Protein AF-A0A147BK50-F1 (afdb_monomer_lite)

Foldseek 3Di:
DDDPPPPPPPDDPPPDDDDDPVVVVCQLPPLVQLQLQQVQLQVQCCVPPVHGLNGHSVNVVLLVVLVVVCVVVVDVDPCLCQDPVNHDCSNCVSDPPVNSVSSVVRGWNDHPPPDPDPPDDPQCPRCVVSLVSNQVSLLPPDDDLEKEKDKDFDQDPDDGQQWAAQPPDPRRIGWIKIFIAGPVGRTNHIATRRDVVRQADVVCPVVPRLLSNVCVNCVSPQFQPQREYEYEQVNDAPVSQVVCVVRNYKYKYWHDPVRDQPDDWDDQVRQPVVHAQDKTWDAPPVNQKIWIWGHHLHIIIMIIRPFYQDDWDWDWDQHPVVRHTDTHTDGPSVVD

InterPro domains:
  IPR029526 PiggyBac transposable element-derived protein [PF13843] (21-334)

Sequence (336 aa):
FHSRRSGVTYRMKGGSTPLEPPEYFMRYFSESVFEQLAEFTNIYSLQTSGKELGTTPQEVKVFFGILMAMGALKYPRIKMYWQAGTRIPMVADSMAVNRFFKIRSALHITDSNSQTDSKNLEKFWKVRPILEAVRLRCLQVEPAEENSIDEQMIAFTGRVGAKRFVRNKPNPEGVKVFVRCSTDGVAHIFEFYQGKGTGVDPKYAHLGLGCSVVMRVVESLPKGQNLSCYFDNYFTSVRLLQKLKTVGILGTGTIRSNRLLGCTLKSKKEMRKEGRGTIDSKISEDGDVVIVRWQDNGIVNIASTRVGVGEKKMVKRWSEAKKEHIEIKCPEVVLE

Organism: Ixodes ricinus (NCBI:txid34613)

pLDDT: mean 89.0, std 13.69, range [24.58, 98.56]

Structure (mmCIF, N/CA/C/O backbone):
data_AF-A0A147BK50-F1
#
_entry.id   AF-A0A147BK50-F1
#
loop_
_atom_site.group_PDB
_atom_site.id
_atom_site.type_symbol
_atom_site.label_atom_id
_atom_site.label_alt_id
_atom_site.label_comp_id
_atom_site.label_asym_id
_atom_site.label_entity_id
_atom_site.label_seq_id
_atom_site.pdbx_PDB_ins_code
_atom_site.Cartn_x
_atom_site.Cartn_y
_atom_site.Cartn_z
_atom_site.occupancy
_atom_site.B_iso_or_equiv
_atom_site.auth_seq_id
_atom_site.auth_comp_id
_atom_site.auth_asym_id
_atom_site.auth_atom_id
_atom_site.pdbx_PDB_model_num
ATOM 1 N N . PHE A 1 1 ? -12.886 -23.251 -16.813 1.00 33.59 1 PHE A N 1
ATOM 2 C CA . PHE A 1 1 ? -12.584 -22.865 -15.420 1.00 33.59 1 PHE A CA 1
ATOM 3 C C . PHE A 1 1 ? -12.641 -24.097 -14.530 1.00 33.59 1 PHE A C 1
ATOM 5 O O . PHE A 1 1 ? -13.681 -24.404 -13.971 1.00 33.59 1 PHE A O 1
ATOM 12 N N . HIS A 1 2 ? -11.554 -24.862 -14.460 1.00 24.58 2 HIS A N 1
ATOM 13 C CA . HIS A 1 2 ? -11.377 -25.886 -13.431 1.00 24.58 2 HIS A CA 1
ATOM 14 C C . HIS A 1 2 ? -10.352 -25.329 -12.449 1.00 24.58 2 HIS A C 1
ATOM 16 O O . HIS A 1 2 ? -9.169 -25.216 -12.763 1.00 24.58 2 HIS A O 1
ATOM 22 N N . SER A 1 3 ? -10.848 -24.880 -11.298 1.00 30.12 3 SER A N 1
ATOM 23 C CA . SER A 1 3 ? -10.040 -24.441 -10.167 1.00 30.12 3 SER A CA 1
ATOM 24 C C . SER A 1 3 ? -9.303 -25.661 -9.618 1.00 30.12 3 SER A C 1
ATOM 26 O O . SER A 1 3 ? -9.858 -26.446 -8.852 1.00 30.12 3 SER A O 1
ATOM 28 N N . ARG A 1 4 ? -8.039 -25.836 -10.013 1.00 30.20 4 ARG A N 1
ATOM 29 C CA . ARG A 1 4 ? -7.095 -26.563 -9.166 1.00 30.20 4 ARG A CA 1
ATOM 30 C C . ARG A 1 4 ? -6.874 -25.683 -7.941 1.00 30.20 4 ARG A C 1
ATOM 32 O O . ARG A 1 4 ? -6.136 -24.706 -8.001 1.00 30.20 4 ARG A O 1
ATOM 39 N N . ARG A 1 5 ? -7.563 -26.006 -6.846 1.00 38.31 5 ARG A N 1
ATOM 40 C CA . ARG A 1 5 ? -7.192 -25.557 -5.503 1.00 38.31 5 ARG A CA 1
ATOM 41 C C . ARG A 1 5 ? -5.842 -26.196 -5.174 1.00 38.31 5 ARG A C 1
ATOM 43 O O . ARG A 1 5 ? -5.791 -27.257 -4.565 1.00 38.31 5 ARG A O 1
ATOM 50 N N . SER A 1 6 ? -4.748 -25.583 -5.614 1.00 36.66 6 SER A N 1
ATOM 51 C CA . SER A 1 6 ? -3.466 -25.784 -4.948 1.00 36.66 6 SER A CA 1
ATOM 52 C C . SER A 1 6 ? -3.613 -25.139 -3.576 1.00 36.66 6 SER A C 1
ATOM 54 O O . SER A 1 6 ? -3.671 -23.913 -3.471 1.00 36.66 6 SER A O 1
ATOM 56 N N . GLY A 1 7 ? -3.788 -25.961 -2.541 1.00 30.25 7 GLY A N 1
ATOM 57 C CA . GLY A 1 7 ? -3.729 -25.490 -1.166 1.00 30.25 7 GLY A CA 1
ATOM 58 C C . GLY A 1 7 ? -2.415 -24.745 -0.978 1.00 30.25 7 GLY A C 1
ATOM 59 O O . GLY A 1 7 ? -1.346 -25.314 -1.188 1.00 30.25 7 GLY A O 1
ATOM 60 N N . VAL A 1 8 ? -2.498 -23.458 -0.652 1.00 36.38 8 VAL A N 1
ATOM 61 C CA . VAL A 1 8 ? -1.331 -22.675 -0.259 1.00 36.38 8 VAL A CA 1
ATOM 62 C C . VAL A 1 8 ? -0.907 -23.213 1.101 1.00 36.38 8 VAL A C 1
ATOM 64 O O . VAL A 1 8 ? -1.457 -22.842 2.134 1.00 36.38 8 VAL A O 1
ATOM 67 N N . THR A 1 9 ? 0.025 -24.161 1.113 1.00 33.81 9 THR A N 1
ATOM 68 C CA . THR A 1 9 ? 0.713 -24.547 2.340 1.00 33.81 9 THR A CA 1
ATOM 69 C C . THR A 1 9 ? 1.704 -23.443 2.670 1.00 33.81 9 THR A C 1
ATOM 71 O O . THR A 1 9 ? 2.766 -23.366 2.053 1.00 33.81 9 THR A O 1
ATOM 74 N N . TYR A 1 10 ? 1.364 -22.598 3.645 1.00 41.91 10 TYR A N 1
ATOM 75 C CA . TYR A 1 10 ? 2.313 -21.702 4.303 1.00 41.91 10 TYR A CA 1
ATOM 76 C C . TYR A 1 10 ? 3.334 -22.548 5.078 1.00 41.91 10 TYR A C 1
ATOM 78 O O . TYR A 1 10 ? 3.226 -22.738 6.286 1.00 41.91 10 TYR A O 1
ATOM 86 N N . ARG A 1 11 ? 4.325 -23.113 4.384 1.00 38.38 11 ARG A N 1
ATOM 87 C CA . ARG A 1 11 ? 5.532 -23.621 5.036 1.00 38.38 11 ARG A CA 1
ATOM 88 C C . ARG A 1 11 ? 6.462 -22.437 5.239 1.00 38.38 11 ARG A C 1
ATOM 90 O O . ARG A 1 11 ? 7.127 -22.010 4.299 1.00 38.38 11 ARG A O 1
ATOM 97 N N . MET A 1 12 ? 6.516 -21.912 6.462 1.00 45.75 12 MET A N 1
ATOM 98 C CA . MET A 1 12 ? 7.648 -21.075 6.851 1.00 45.75 12 MET A CA 1
ATOM 99 C C . MET A 1 12 ? 8.927 -21.905 6.672 1.00 45.75 12 MET A C 1
ATOM 101 O O . MET A 1 12 ? 8.988 -23.057 7.114 1.00 45.75 12 MET A O 1
ATOM 105 N N . LYS A 1 13 ? 9.950 -21.349 6.014 1.00 39.53 13 LYS A N 1
ATOM 106 C CA . LYS A 1 13 ? 11.303 -21.916 6.074 1.00 39.53 13 LYS A CA 1
ATOM 107 C C . LYS A 1 13 ? 11.717 -21.907 7.555 1.00 39.53 13 LYS A C 1
ATOM 109 O O . LYS A 1 13 ? 11.943 -20.833 8.094 1.00 39.53 13 LYS A O 1
ATOM 114 N N . GLY A 1 14 ? 11.747 -23.067 8.222 1.00 48.34 14 GLY A N 1
ATOM 115 C CA . GLY A 1 14 ? 12.187 -23.153 9.625 1.00 48.34 14 GLY A CA 1
ATOM 116 C C . GLY A 1 14 ? 11.496 -24.164 10.548 1.00 48.34 14 GLY A C 1
ATOM 117 O O . GLY A 1 14 ? 11.876 -24.242 11.708 1.00 48.34 14 GLY A O 1
ATOM 118 N N . GLY A 1 15 ? 10.516 -24.953 10.091 1.00 45.62 15 GLY A N 1
ATOM 119 C CA . GLY A 1 15 ? 10.005 -26.090 10.881 1.00 45.62 15 GLY A CA 1
ATOM 120 C C . GLY A 1 15 ? 9.168 -25.739 12.122 1.00 45.62 15 GLY A C 1
ATOM 121 O O . GLY A 1 15 ? 8.896 -26.625 12.926 1.00 45.62 15 GLY A O 1
ATOM 122 N N . SER A 1 16 ? 8.729 -24.490 12.285 1.00 59.28 16 SER A N 1
ATOM 123 C CA . SER A 1 16 ? 7.775 -24.124 13.334 1.00 59.28 16 SER A CA 1
ATOM 124 C C . SER A 1 16 ? 6.340 -24.481 12.937 1.00 59.28 16 SER A C 1
ATOM 126 O O . SER A 1 16 ? 5.932 -24.319 11.783 1.00 59.28 16 SER A O 1
ATOM 128 N N . THR A 1 17 ? 5.564 -24.970 13.908 1.00 71.25 17 THR A N 1
ATOM 129 C CA . THR A 1 17 ? 4.117 -25.164 13.770 1.00 71.25 17 THR A CA 1
ATOM 130 C C . THR A 1 17 ? 3.464 -23.829 13.390 1.00 71.25 17 THR A C 1
ATOM 132 O O . THR A 1 17 ? 3.808 -22.807 13.994 1.00 71.25 17 THR A O 1
ATOM 135 N N . PRO A 1 18 ? 2.559 -23.796 12.391 1.00 78.31 18 PRO A N 1
ATOM 136 C CA . PRO A 1 18 ? 1.789 -22.597 12.088 1.00 78.31 18 PRO A CA 1
ATOM 137 C C . PRO A 1 18 ? 1.072 -22.103 13.341 1.00 78.31 18 PRO A C 1
ATOM 139 O O . PRO A 1 18 ? 0.552 -22.909 14.110 1.00 78.31 18 PRO A O 1
ATOM 142 N N . LEU A 1 19 ? 1.061 -20.789 13.536 1.00 85.62 19 LEU A N 1
ATOM 143 C CA . LEU A 1 19 ? 0.299 -20.193 14.624 1.00 85.62 19 LEU A CA 1
ATOM 144 C C . LEU A 1 19 ? -1.203 -20.281 14.344 1.00 85.62 19 LEU A C 1
ATOM 146 O O . LEU A 1 19 ? -1.632 -20.372 13.190 1.00 85.62 19 LEU A O 1
ATOM 150 N N . GLU A 1 20 ? -2.007 -20.172 15.391 1.00 91.00 20 GLU A N 1
ATOM 151 C CA . GLU A 1 20 ? -3.447 -20.015 15.236 1.00 91.00 20 GLU A CA 1
ATOM 152 C C . GLU A 1 20 ? -3.776 -18.624 14.653 1.00 91.00 20 GLU A C 1
ATOM 154 O O . GLU A 1 20 ? -3.073 -17.640 14.922 1.00 91.00 20 GLU A O 1
ATOM 159 N N . PRO A 1 21 ? -4.856 -18.471 13.860 1.00 89.94 21 PRO A N 1
ATOM 160 C CA . PRO A 1 21 ? -5.199 -17.194 13.227 1.00 89.94 21 PRO A CA 1
ATOM 161 C C . PRO A 1 21 ? -5.234 -15.971 14.170 1.00 89.94 21 PRO A C 1
ATOM 163 O O . PRO A 1 21 ? -4.733 -14.913 13.770 1.00 89.94 21 PRO A O 1
ATOM 166 N N . PRO A 1 22 ? -5.752 -16.061 15.416 1.00 90.38 22 PRO A N 1
ATOM 167 C CA . PRO A 1 22 ? -5.707 -14.946 16.361 1.00 90.38 22 PRO A CA 1
ATOM 168 C C . PRO A 1 22 ? -4.282 -14.528 16.728 1.00 90.38 22 PRO A C 1
ATOM 170 O O . PRO A 1 22 ? -4.010 -13.339 16.860 1.00 90.38 22 PRO A O 1
ATOM 173 N N . GLU A 1 23 ? -3.350 -15.471 16.842 1.00 91.81 23 GLU A N 1
ATOM 174 C CA . GLU A 1 23 ? -1.961 -15.176 17.200 1.00 91.81 23 GLU A CA 1
ATOM 175 C C . GLU A 1 23 ? -1.260 -14.394 16.083 1.00 91.81 23 GLU A C 1
ATOM 177 O O . GLU A 1 23 ? -0.511 -13.455 16.356 1.00 91.81 23 GLU A O 1
ATOM 182 N N . TYR A 1 24 ? -1.554 -14.702 14.813 1.00 90.25 24 TYR A N 1
ATOM 183 C CA . TYR A 1 24 ? -1.085 -13.884 13.692 1.00 90.25 24 TYR A CA 1
ATOM 184 C C . TYR A 1 24 ? -1.628 -12.456 13.753 1.00 90.25 24 TYR A C 1
ATOM 186 O O . TYR A 1 24 ? -0.879 -11.511 13.503 1.00 90.25 24 TYR A O 1
ATOM 194 N N . PHE A 1 25 ? -2.903 -12.283 14.103 1.00 91.81 25 PHE A N 1
ATOM 195 C CA . PHE A 1 25 ? -3.519 -10.964 14.233 1.00 91.81 25 PHE A CA 1
ATOM 196 C C . PHE A 1 25 ? -2.913 -10.154 15.391 1.00 91.81 25 PHE A C 1
ATOM 198 O O . PHE A 1 25 ? -2.568 -8.984 15.213 1.00 91.81 25 PHE A O 1
ATOM 205 N N . MET A 1 26 ? -2.688 -10.788 16.544 1.00 93.31 26 MET A N 1
ATOM 206 C CA . MET A 1 26 ? -2.102 -10.143 17.726 1.00 93.31 26 MET A CA 1
ATOM 207 C C . MET A 1 26 ? -0.646 -9.698 17.519 1.00 93.31 26 MET A C 1
ATOM 209 O O . MET A 1 26 ? -0.155 -8.828 18.232 1.00 93.31 26 MET A O 1
ATOM 213 N N . ARG A 1 27 ? 0.046 -10.214 16.493 1.00 92.12 27 ARG A N 1
ATOM 214 C CA . ARG A 1 27 ? 1.353 -9.678 16.076 1.00 92.12 27 ARG A CA 1
ATOM 215 C C . ARG A 1 27 ? 1.267 -8.277 15.458 1.00 92.12 27 ARG A C 1
ATOM 217 O O . ARG A 1 27 ? 2.271 -7.574 15.454 1.00 92.12 27 ARG A O 1
ATOM 224 N N . TYR A 1 28 ? 0.115 -7.886 14.908 1.00 92.56 28 TYR A N 1
ATOM 225 C CA . TYR A 1 28 ? -0.130 -6.533 14.384 1.00 92.56 28 TYR A CA 1
ATOM 226 C C . TYR A 1 28 ? -0.729 -5.606 15.443 1.00 92.56 28 TYR A C 1
ATOM 228 O O . TYR A 1 28 ? -0.454 -4.409 15.436 1.00 92.56 28 TYR A O 1
ATOM 236 N N . PHE A 1 29 ? -1.550 -6.154 16.338 1.00 94.25 29 PHE A N 1
ATOM 237 C CA . PHE A 1 29 ? -2.249 -5.415 17.384 1.00 94.25 29 PHE A CA 1
ATOM 238 C C . PHE A 1 29 ? -1.908 -6.027 18.741 1.00 94.25 29 PHE A C 1
ATOM 240 O O . PHE A 1 29 ? -2.512 -7.017 19.146 1.00 94.25 29 PHE A O 1
ATOM 247 N N . SER A 1 30 ? -0.922 -5.453 19.432 1.00 92.88 30 SER A N 1
ATOM 248 C CA . SER A 1 30 ? -0.525 -5.896 20.771 1.00 92.88 30 SER A CA 1
ATOM 249 C C . SER A 1 30 ? -1.605 -5.599 21.814 1.00 92.88 30 SER A C 1
ATOM 251 O O . SER A 1 30 ? -2.490 -4.771 21.600 1.00 92.88 30 SER A O 1
ATOM 253 N N . GLU A 1 31 ? -1.488 -6.220 22.989 1.00 95.25 31 GLU A N 1
ATOM 254 C CA . GLU A 1 31 ? -2.337 -5.916 24.153 1.00 95.25 31 GLU A CA 1
ATOM 255 C C . GLU A 1 31 ? -2.383 -4.413 24.459 1.00 95.25 31 GLU A C 1
ATOM 257 O O . GLU A 1 31 ? -3.461 -3.832 24.568 1.00 95.25 31 GLU A O 1
ATOM 262 N N . SER A 1 32 ? -1.224 -3.750 24.424 1.00 95.19 32 SER A N 1
ATOM 263 C CA . SER A 1 32 ? -1.109 -2.305 24.643 1.00 95.19 32 SER A CA 1
ATOM 264 C C . SER A 1 32 ? -1.882 -1.444 23.638 1.00 95.19 32 SER A C 1
ATOM 266 O O . SER A 1 32 ? -2.273 -0.322 23.962 1.00 95.19 32 SER A O 1
ATOM 268 N N . VAL A 1 33 ? -2.123 -1.932 22.415 1.00 96.12 33 VAL A N 1
ATOM 269 C CA . VAL A 1 33 ? -2.959 -1.226 21.430 1.00 96.12 33 VAL A CA 1
ATOM 270 C C . VAL A 1 33 ? -4.428 -1.285 21.849 1.00 96.12 33 VAL A C 1
ATOM 272 O O . VAL A 1 33 ? -5.136 -0.285 21.732 1.00 96.12 33 VAL A O 1
ATOM 275 N N . PHE A 1 34 ? -4.891 -2.422 22.374 1.00 97.56 34 PHE A N 1
ATOM 276 C CA . PHE A 1 34 ? -6.258 -2.567 22.883 1.00 97.56 34 PHE A CA 1
ATOM 277 C C . PHE A 1 34 ? -6.484 -1.806 24.189 1.00 97.56 34 PHE A C 1
ATOM 279 O O . PHE A 1 34 ? -7.568 -1.257 24.380 1.00 97.56 34 PHE A O 1
ATOM 286 N N . GLU A 1 35 ? -5.469 -1.730 25.049 1.00 97.62 35 GLU A N 1
ATOM 287 C CA . GLU A 1 35 ? -5.470 -0.892 26.253 1.00 97.62 35 GLU A CA 1
ATOM 288 C C . GLU A 1 35 ? -5.655 0.585 25.901 1.00 97.62 35 GLU A C 1
ATOM 290 O O . GLU A 1 35 ? -6.618 1.201 26.355 1.00 97.62 35 GLU A O 1
ATOM 295 N N . GLN A 1 36 ? -4.830 1.116 24.992 1.00 96.62 36 GLN A N 1
ATOM 296 C CA . GLN A 1 36 ? -4.952 2.499 24.517 1.00 96.62 36 GLN A CA 1
ATOM 297 C C . GLN A 1 36 ? -6.294 2.766 23.828 1.00 96.62 36 GLN A C 1
ATOM 299 O O . GLN A 1 36 ? -6.904 3.814 24.035 1.00 96.62 36 GLN A O 1
ATOM 304 N N . LEU A 1 37 ? -6.784 1.825 23.012 1.00 97.62 37 LEU A N 1
ATOM 305 C CA . LEU A 1 37 ? -8.099 1.955 22.386 1.00 97.62 37 LEU A CA 1
ATOM 306 C C . LEU A 1 37 ? -9.208 2.063 23.434 1.00 97.62 37 LEU A C 1
ATOM 308 O O . LEU A 1 37 ? -10.092 2.903 23.290 1.00 97.62 37 LEU A O 1
ATOM 312 N N . ALA A 1 38 ? -9.186 1.230 24.473 1.00 98.06 38 ALA A N 1
ATOM 313 C CA . ALA A 1 38 ? -10.188 1.269 25.532 1.00 98.06 38 ALA A CA 1
ATOM 314 C C . A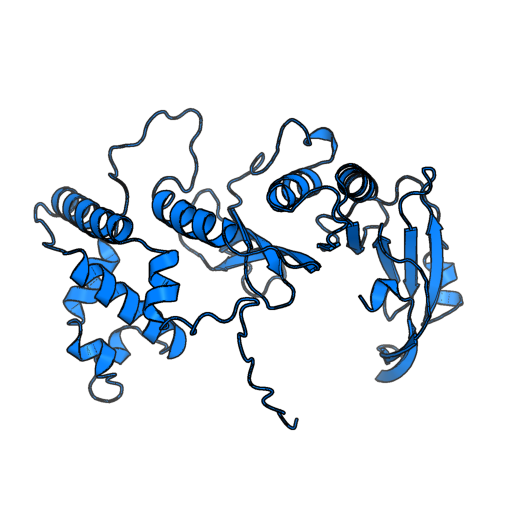LA A 1 38 ? -10.111 2.580 26.332 1.00 98.06 38 ALA A C 1
ATOM 316 O O . ALA A 1 38 ? -11.126 3.263 26.494 1.00 98.06 38 ALA A O 1
ATOM 317 N N . GLU A 1 39 ? -8.906 2.964 26.758 1.00 97.06 39 GLU A N 1
ATOM 318 C CA . GLU A 1 39 ? -8.639 4.187 27.516 1.00 97.06 39 GLU A CA 1
ATOM 319 C C . GLU A 1 39 ? -9.108 5.438 26.763 1.00 97.06 39 GLU A C 1
ATOM 321 O O . GLU A 1 39 ? -9.970 6.176 27.246 1.00 97.06 39 GLU A O 1
ATOM 326 N N . PHE A 1 40 ? -8.616 5.660 25.541 1.00 96.88 40 PHE A N 1
ATOM 327 C CA . PHE A 1 40 ? -8.931 6.884 24.802 1.00 96.88 40 PHE A CA 1
ATOM 328 C C . PHE A 1 40 ? -10.370 6.917 24.281 1.00 96.88 40 PHE A C 1
ATOM 330 O O . PHE A 1 40 ? -10.952 7.996 24.160 1.00 96.88 40 PHE A O 1
ATOM 337 N N . THR A 1 41 ? -10.992 5.759 24.041 1.00 97.25 41 THR A N 1
ATOM 338 C CA . THR A 1 41 ? -12.436 5.676 23.762 1.00 97.25 41 THR A CA 1
ATOM 339 C C . THR A 1 41 ? -13.261 6.125 24.968 1.00 97.25 41 THR A C 1
ATOM 341 O O . THR A 1 41 ? -14.232 6.874 24.819 1.00 97.25 41 THR A O 1
ATOM 344 N N . ASN A 1 42 ? -12.870 5.706 26.173 1.00 97.12 42 ASN A N 1
ATOM 345 C CA . ASN A 1 42 ? -13.520 6.115 27.413 1.00 97.12 42 ASN A CA 1
ATOM 346 C C . ASN A 1 42 ? -13.341 7.611 27.694 1.00 97.12 42 ASN A C 1
ATOM 348 O O . ASN A 1 42 ? -14.335 8.292 27.961 1.00 97.12 42 ASN A O 1
ATOM 352 N N . ILE A 1 43 ? -12.117 8.130 27.547 1.00 95.31 43 ILE A N 1
ATOM 353 C CA . ILE A 1 43 ? -11.809 9.562 27.677 1.00 95.31 43 ILE A CA 1
ATOM 354 C C . ILE A 1 43 ? -12.657 10.381 26.700 1.00 95.31 43 ILE A C 1
ATOM 356 O O . ILE A 1 43 ? -13.326 11.330 27.108 1.00 95.31 43 ILE A O 1
ATOM 360 N N . TYR A 1 44 ? -12.702 9.987 25.425 1.00 95.25 44 TYR A N 1
ATOM 361 C CA . TYR A 1 44 ? -13.498 10.685 24.418 1.00 95.25 44 TYR A CA 1
ATOM 362 C C . TYR A 1 44 ? -14.997 10.693 24.755 1.00 95.25 44 TYR A C 1
ATOM 364 O O . TYR A 1 44 ? -15.660 11.728 24.642 1.00 95.25 44 TYR A O 1
ATOM 372 N N . SER A 1 45 ? -15.549 9.557 25.197 1.00 95.38 45 SER A N 1
ATOM 373 C CA . SER A 1 45 ? -16.955 9.477 25.615 1.00 95.38 45 SER A CA 1
ATOM 374 C C . SER A 1 45 ? -17.245 10.398 26.798 1.00 95.38 45 SER A C 1
ATOM 376 O O . SER A 1 45 ? -18.260 11.100 26.795 1.00 95.38 45 SER A O 1
ATOM 378 N N . LEU A 1 46 ? -16.347 10.437 27.786 1.00 94.75 46 LEU A N 1
ATOM 379 C CA . LEU A 1 46 ? -16.482 11.301 28.955 1.00 94.75 46 LEU A CA 1
ATOM 380 C C . LEU A 1 46 ? -16.463 12.781 28.552 1.00 94.75 46 LEU A C 1
ATOM 382 O O . LEU A 1 46 ? -17.345 13.533 28.957 1.00 94.75 46 LEU A O 1
ATOM 386 N N . GLN A 1 47 ? -15.522 13.181 27.695 1.00 93.12 47 GLN A N 1
ATOM 387 C CA . GLN A 1 47 ? -15.380 14.559 27.215 1.00 93.12 47 GLN A CA 1
ATOM 388 C C . GLN A 1 47 ? -16.577 15.031 26.378 1.00 93.12 47 GLN A C 1
ATOM 390 O O . GLN A 1 47 ? -16.967 16.193 26.456 1.00 93.12 47 GLN A O 1
ATOM 395 N N . THR A 1 48 ? -17.161 14.149 25.564 1.00 92.81 48 THR A N 1
ATOM 396 C CA . THR A 1 48 ? -18.231 14.528 24.624 1.00 92.81 48 THR A CA 1
ATOM 397 C C . THR A 1 48 ? -19.641 14.362 25.175 1.00 92.81 48 THR A C 1
ATOM 399 O O . THR A 1 48 ? -20.544 15.076 24.744 1.00 92.81 48 THR A O 1
ATOM 402 N N . SER A 1 49 ? -19.853 13.431 26.107 1.00 93.25 49 SER A N 1
ATOM 403 C CA . SER A 1 49 ? -21.188 13.106 26.631 1.00 93.25 49 SER A CA 1
ATOM 404 C C . SER A 1 49 ? -21.340 13.303 28.140 1.00 93.25 49 SER A C 1
ATOM 406 O O . SER A 1 49 ? -22.440 13.136 28.667 1.00 93.25 49 SER A O 1
ATOM 408 N N . GLY A 1 50 ? -20.251 13.620 28.849 1.00 94.06 50 GLY A N 1
ATOM 409 C CA . GLY A 1 50 ? -20.221 13.697 30.312 1.00 94.06 50 GLY A CA 1
ATOM 410 C C . GLY A 1 50 ? -20.303 12.332 31.003 1.00 94.06 50 GLY A C 1
ATOM 411 O O . GLY A 1 50 ? -20.437 12.272 32.222 1.00 94.06 50 GLY A O 1
ATOM 412 N N . LYS A 1 51 ? -20.256 11.229 30.243 1.00 93.81 51 LYS A N 1
ATOM 413 C CA . LYS A 1 51 ? -20.333 9.860 30.763 1.00 93.81 51 LYS A CA 1
ATOM 414 C C . LYS A 1 51 ? -19.260 8.983 30.141 1.00 93.81 51 LYS A C 1
ATOM 416 O O . LYS A 1 51 ? -19.099 8.933 28.918 1.00 93.81 51 LYS A O 1
ATOM 421 N N . GLU A 1 52 ? -18.559 8.249 30.994 1.00 92.44 52 GLU A N 1
ATOM 422 C CA . GLU A 1 52 ? -17.636 7.219 30.543 1.00 92.44 52 GLU A CA 1
ATOM 423 C C . GLU A 1 52 ? -18.407 6.097 29.834 1.00 92.44 52 GLU A C 1
ATOM 425 O O . GLU A 1 52 ? -19.500 5.703 30.255 1.00 92.44 52 GLU A O 1
ATOM 430 N N . LEU A 1 53 ? -17.846 5.578 28.740 1.00 95.25 53 LEU A N 1
ATOM 431 C CA . LEU A 1 53 ? -18.452 4.461 28.022 1.00 95.25 53 LEU A CA 1
ATOM 432 C C . LEU A 1 53 ? -18.268 3.130 28.773 1.00 95.25 53 LEU A C 1
ATOM 434 O O . LEU A 1 53 ? -19.042 2.196 28.537 1.00 95.25 53 LEU A O 1
ATOM 438 N N . GLY A 1 54 ? -17.260 3.038 29.646 1.00 97.00 54 GLY A N 1
ATOM 439 C CA . GLY A 1 54 ? -16.881 1.828 30.375 1.00 97.00 54 GLY A CA 1
ATOM 440 C C . GLY A 1 54 ?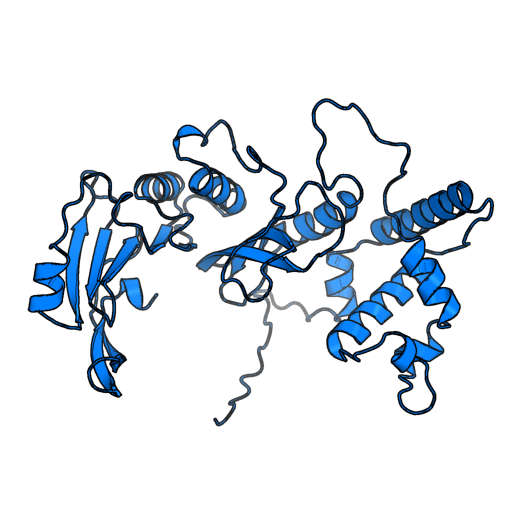 -16.451 0.703 29.434 1.00 97.00 54 GLY A C 1
ATOM 441 O O . GLY A 1 54 ? -16.904 -0.427 29.585 1.00 97.00 54 GLY A O 1
ATOM 442 N N . THR A 1 55 ? -15.702 1.025 28.377 1.00 97.81 55 THR A N 1
ATOM 443 C CA . THR A 1 55 ? -15.193 0.041 27.408 1.00 97.81 55 THR A CA 1
ATOM 444 C C . THR A 1 55 ? -13.902 -0.570 27.927 1.00 97.81 55 THR A C 1
ATOM 446 O O . THR A 1 55 ? -13.016 0.144 28.380 1.00 97.81 55 THR A O 1
ATOM 449 N N . THR A 1 56 ? -13.767 -1.891 27.833 1.00 98.50 56 THR A N 1
ATOM 450 C CA . THR A 1 56 ? -12.550 -2.604 28.254 1.00 98.50 56 THR A CA 1
ATOM 451 C C . THR A 1 56 ? -11.726 -3.056 27.047 1.00 98.50 56 THR A C 1
ATOM 453 O O . THR A 1 56 ? -12.284 -3.212 25.956 1.00 98.50 56 THR A O 1
ATOM 456 N N . PRO A 1 57 ? -10.422 -3.355 27.211 1.00 98.38 57 PRO A N 1
ATOM 457 C CA . PRO A 1 57 ? -9.599 -3.893 26.122 1.00 98.38 57 PRO A CA 1
ATOM 458 C C . PRO A 1 57 ? -10.196 -5.170 25.519 1.00 98.38 57 PRO A C 1
ATOM 460 O O . PRO A 1 57 ? -10.216 -5.349 24.301 1.00 98.38 57 PRO A O 1
ATOM 463 N N . GLN A 1 58 ? -10.771 -6.030 26.367 1.00 98.06 58 GLN A N 1
ATOM 464 C CA . GLN A 1 58 ? -11.446 -7.249 25.930 1.00 98.06 58 GLN A CA 1
ATOM 465 C C . GLN A 1 58 ? -12.675 -6.951 25.063 1.00 98.06 58 GLN A C 1
ATOM 467 O O . GLN A 1 58 ? -12.898 -7.616 24.052 1.00 98.06 58 GLN A O 1
ATOM 472 N N . GLU A 1 59 ? -13.457 -5.931 25.413 1.00 98.06 59 GLU A N 1
ATOM 473 C CA . GLU A 1 59 ? -14.611 -5.527 24.614 1.00 98.06 59 GLU A CA 1
ATOM 474 C C . GLU A 1 59 ? -14.194 -4.939 23.254 1.00 98.06 59 GLU A C 1
ATOM 476 O O . GLU A 1 59 ? -14.832 -5.224 22.237 1.00 98.06 59 GLU A O 1
ATOM 481 N N . VAL A 1 60 ? -13.079 -4.198 23.200 1.00 98.25 60 VAL A N 1
ATOM 482 C CA . VAL A 1 60 ? -12.494 -3.725 21.933 1.00 98.25 60 VAL A CA 1
ATOM 483 C C . VAL A 1 60 ? -12.048 -4.903 21.060 1.00 98.25 60 VAL A C 1
ATOM 485 O O . VAL A 1 60 ? -12.319 -4.903 19.858 1.00 98.25 60 VAL A O 1
ATOM 488 N N . LYS A 1 61 ? -11.434 -5.949 21.629 1.00 97.62 61 LYS A N 1
ATOM 489 C CA . LYS A 1 61 ? -11.084 -7.166 20.870 1.00 97.62 61 LYS A CA 1
ATOM 490 C C . LYS A 1 61 ? -12.316 -7.841 20.270 1.00 97.62 61 LYS A C 1
ATOM 492 O O . LYS A 1 61 ? -12.302 -8.187 19.089 1.00 97.62 61 LYS A O 1
ATOM 497 N N . VAL A 1 62 ? -13.401 -7.976 21.041 1.00 98.00 62 VAL A N 1
ATOM 498 C CA . VAL A 1 62 ? -14.680 -8.509 20.533 1.00 98.00 62 VAL A CA 1
ATOM 499 C C . VAL A 1 62 ? -15.215 -7.637 19.396 1.00 98.00 62 VAL A C 1
ATOM 501 O O . VAL A 1 62 ? -15.621 -8.159 18.358 1.00 98.00 62 VAL A O 1
ATOM 504 N N . PHE A 1 63 ? -15.160 -6.310 19.541 1.00 98.38 63 PHE A N 1
ATOM 505 C CA . PHE A 1 63 ? -15.555 -5.375 18.488 1.00 98.38 63 PHE A CA 1
ATOM 506 C C . PHE A 1 63 ? -14.750 -5.583 17.191 1.00 98.38 63 PHE A C 1
ATOM 508 O O . PHE A 1 63 ? -15.342 -5.672 16.114 1.00 98.38 63 PHE A O 1
ATOM 515 N N . PHE A 1 64 ? -13.423 -5.734 17.272 1.00 97.12 64 PHE A N 1
ATOM 516 C CA . PHE A 1 64 ? -12.576 -6.040 16.110 1.00 97.12 64 PHE A CA 1
ATOM 517 C C . PHE A 1 64 ? -12.876 -7.426 15.518 1.00 97.12 64 PHE A C 1
ATOM 519 O O . PHE A 1 64 ? -12.942 -7.561 14.296 1.00 97.12 64 PHE A O 1
ATOM 526 N N . GLY A 1 65 ? -13.137 -8.434 16.357 1.00 97.00 65 GLY A N 1
ATOM 527 C CA . GLY A 1 65 ? -13.595 -9.760 15.929 1.00 97.00 65 GLY A CA 1
ATOM 528 C C . GLY A 1 65 ? -14.876 -9.696 15.097 1.00 97.00 65 GLY A C 1
ATOM 529 O O . GLY A 1 65 ? -14.957 -10.278 14.012 1.00 97.00 65 GLY A O 1
ATOM 530 N N . ILE A 1 66 ? -15.844 -8.896 15.548 1.00 98.31 66 ILE A N 1
ATOM 531 C CA . ILE A 1 66 ? -17.078 -8.627 14.807 1.00 98.31 66 ILE A CA 1
ATOM 532 C C . ILE A 1 66 ? -16.773 -7.936 13.470 1.00 98.31 66 ILE A C 1
ATOM 534 O O . ILE A 1 66 ? -17.308 -8.355 12.444 1.00 98.31 66 ILE A O 1
ATOM 538 N N . LEU A 1 67 ? -15.900 -6.922 13.435 1.00 97.12 67 LEU A N 1
ATOM 539 C CA . LEU A 1 67 ? -15.519 -6.250 12.183 1.00 97.12 67 LEU A CA 1
ATOM 540 C C . LEU A 1 67 ? -14.869 -7.208 11.173 1.00 97.12 67 LEU A C 1
ATOM 542 O O . LEU A 1 67 ? -15.173 -7.127 9.981 1.00 97.12 67 LEU A O 1
ATOM 546 N N . MET A 1 68 ? -14.021 -8.133 11.631 1.00 95.81 68 MET A N 1
ATOM 547 C CA . MET A 1 68 ? -13.418 -9.162 10.777 1.00 95.81 68 MET A CA 1
ATOM 548 C C . MET A 1 68 ? -14.479 -10.104 10.196 1.00 95.81 68 MET A C 1
ATOM 550 O O . MET A 1 68 ? -14.508 -10.320 8.981 1.00 95.81 68 MET A O 1
ATOM 554 N N . ALA A 1 69 ? -15.407 -10.593 11.026 1.00 96.50 69 ALA A N 1
ATOM 555 C CA . ALA A 1 69 ? -16.527 -11.416 10.567 1.00 96.50 69 ALA A CA 1
ATOM 556 C C . ALA A 1 69 ? -17.402 -10.668 9.545 1.00 96.50 69 ALA A C 1
ATOM 558 O O . ALA A 1 69 ? -17.762 -11.217 8.501 1.00 96.50 69 ALA A O 1
ATOM 559 N N . MET A 1 70 ? -17.689 -9.386 9.791 1.00 97.44 70 MET A N 1
ATOM 560 C CA . MET A 1 70 ? -18.443 -8.545 8.860 1.00 97.44 70 MET A CA 1
ATOM 561 C C . MET A 1 70 ? -17.713 -8.336 7.528 1.00 97.44 70 MET A C 1
ATOM 563 O O . MET A 1 70 ? -18.354 -8.295 6.478 1.00 97.44 70 MET A O 1
ATOM 567 N N . GLY A 1 71 ? -16.384 -8.215 7.553 1.00 96.00 71 GLY A N 1
ATOM 568 C CA . GLY A 1 71 ? -15.555 -8.102 6.353 1.00 96.00 71 GLY A CA 1
ATOM 569 C C . GLY A 1 71 ? -15.574 -9.364 5.485 1.00 96.00 71 GLY A C 1
ATOM 570 O O . GLY A 1 71 ? -15.525 -9.258 4.257 1.00 96.00 71 GLY A O 1
ATOM 571 N N . ALA A 1 72 ? -15.698 -10.541 6.105 1.00 96.06 72 ALA A N 1
ATOM 572 C CA . ALA A 1 72 ? -15.833 -11.818 5.408 1.00 96.06 72 ALA A CA 1
ATOM 573 C C . ALA A 1 72 ? -17.250 -12.032 4.844 1.00 96.06 72 ALA A C 1
ATOM 575 O O . ALA A 1 72 ? -17.397 -12.410 3.683 1.00 96.06 72 ALA A O 1
ATOM 576 N N . LEU A 1 73 ? -18.286 -11.750 5.642 1.00 96.88 73 LEU A N 1
ATOM 577 C CA . LEU A 1 73 ? -19.691 -12.013 5.295 1.00 96.88 73 LEU A CA 1
ATOM 578 C C . LEU A 1 73 ? -20.322 -10.940 4.394 1.00 96.88 73 LEU A C 1
ATOM 580 O O . LEU A 1 73 ? -21.196 -11.248 3.588 1.00 96.88 73 LEU A O 1
ATOM 584 N N . LYS A 1 74 ? -19.880 -9.682 4.517 1.00 96.19 74 LYS A N 1
ATOM 585 C CA . LYS A 1 74 ? -20.243 -8.549 3.645 1.00 96.19 74 LYS A CA 1
ATOM 586 C C . LYS A 1 74 ? -21.748 -8.284 3.505 1.00 96.19 74 LYS A C 1
ATOM 588 O O . LYS A 1 74 ? -22.213 -7.897 2.434 1.00 96.19 74 LYS A O 1
ATOM 593 N N . TYR A 1 75 ? -22.523 -8.437 4.581 1.00 97.38 75 TYR A N 1
ATOM 594 C CA . TYR A 1 75 ? -23.938 -8.051 4.549 1.00 97.38 75 TYR A CA 1
ATOM 595 C C . TYR A 1 75 ? -24.099 -6.553 4.248 1.00 97.38 75 TYR A C 1
ATOM 597 O O . TYR A 1 75 ? -23.344 -5.734 4.779 1.00 97.38 75 TYR A O 1
ATOM 605 N N . PRO A 1 76 ? -25.113 -6.165 3.453 1.00 96.31 76 PRO A N 1
ATOM 606 C CA . PRO A 1 76 ? -25.249 -4.796 2.957 1.00 96.31 76 PRO A CA 1
ATOM 607 C C . PRO A 1 76 ? -25.579 -3.777 4.057 1.00 96.31 76 PRO A C 1
ATOM 609 O O . PRO A 1 76 ? -25.339 -2.583 3.887 1.00 96.31 76 PRO A O 1
ATOM 612 N N . ARG A 1 77 ? -26.138 -4.216 5.193 1.00 96.56 77 ARG A N 1
ATOM 613 C CA . ARG A 1 77 ? -26.471 -3.351 6.334 1.00 96.56 77 ARG A CA 1
ATOM 614 C C . ARG A 1 77 ? -25.978 -3.967 7.638 1.00 96.56 77 ARG A C 1
ATOM 616 O O . ARG A 1 77 ? -26.325 -5.097 7.956 1.00 96.56 77 ARG A O 1
ATOM 623 N N . ILE A 1 78 ? -25.274 -3.177 8.452 1.00 97.06 78 ILE A N 1
ATOM 624 C CA . ILE A 1 78 ? -24.709 -3.616 9.746 1.00 97.06 78 ILE A CA 1
ATOM 625 C C . ILE A 1 78 ? -25.779 -4.206 10.680 1.00 97.06 78 ILE A C 1
ATOM 627 O O . ILE A 1 78 ? -25.532 -5.193 11.353 1.00 97.06 78 ILE A O 1
ATOM 631 N N . LYS A 1 79 ? -26.999 -3.658 10.722 1.00 97.56 79 LYS A N 1
ATOM 632 C CA . LYS A 1 79 ? -28.043 -4.187 11.621 1.00 97.56 79 LYS A CA 1
ATOM 633 C C . LYS A 1 79 ? -28.499 -5.608 11.262 1.00 97.56 79 LYS A C 1
ATOM 635 O O . LYS A 1 79 ? -29.023 -6.289 12.137 1.00 97.56 79 LYS A O 1
ATOM 640 N N . MET A 1 80 ? -28.281 -6.067 10.025 1.00 98.19 80 MET A N 1
ATOM 641 C CA . MET A 1 80 ? -28.722 -7.395 9.582 1.00 98.19 80 MET A CA 1
ATOM 642 C C . MET A 1 80 ? -28.076 -8.520 10.390 1.00 98.19 80 MET A C 1
ATOM 644 O O . MET A 1 80 ? -28.754 -9.499 10.672 1.00 98.19 80 MET A O 1
ATOM 648 N N . TYR A 1 81 ? -26.837 -8.352 10.864 1.00 98.19 81 TYR A N 1
ATOM 649 C CA . TYR A 1 81 ? -26.164 -9.364 11.688 1.00 98.19 81 TYR A CA 1
ATOM 650 C C . TYR A 1 81 ? -26.921 -9.701 12.990 1.00 98.19 81 TYR A C 1
ATOM 652 O O . TYR A 1 81 ? -26.742 -10.789 13.527 1.00 98.19 81 TYR A O 1
ATOM 660 N N . TRP A 1 82 ? -27.801 -8.811 13.471 1.00 98.44 82 TRP A N 1
ATOM 661 C CA . TRP A 1 82 ? -28.613 -9.001 14.682 1.00 98.44 82 TRP A CA 1
ATOM 662 C C . TRP A 1 82 ? -30.099 -9.292 14.414 1.00 98.44 82 TRP A C 1
ATOM 664 O O . TRP A 1 82 ? -30.822 -9.642 15.346 1.00 98.44 82 TRP A O 1
ATOM 674 N N . GLN A 1 83 ? -30.581 -9.127 13.178 1.00 97.44 83 GLN A N 1
ATOM 675 C CA . GLN A 1 83 ? -32.000 -9.286 12.831 1.00 97.44 83 GLN A CA 1
ATOM 676 C C . GLN A 1 83 ? -32.386 -10.762 12.732 1.00 97.44 83 GLN A C 1
ATOM 678 O O . GLN A 1 83 ? -31.633 -11.535 12.162 1.00 97.44 83 GLN A O 1
ATOM 683 N N . ALA A 1 84 ? -33.572 -11.145 13.217 1.00 95.81 84 ALA A N 1
ATOM 684 C CA . ALA A 1 84 ? -33.990 -12.548 13.338 1.00 95.81 84 ALA A CA 1
ATOM 685 C C . ALA A 1 84 ? -33.766 -13.396 12.066 1.00 95.81 84 ALA A C 1
ATOM 687 O O . ALA A 1 84 ? -33.163 -14.459 12.149 1.00 95.81 84 ALA A O 1
ATOM 688 N N . GLY A 1 85 ? -34.174 -12.906 10.889 1.00 95.88 85 GLY A N 1
ATOM 689 C CA . GLY A 1 85 ? -34.049 -13.649 9.623 1.00 95.88 85 GLY A CA 1
ATOM 690 C C . GLY A 1 85 ? -32.643 -13.684 9.008 1.00 95.88 85 GLY A C 1
ATOM 691 O O . GLY A 1 85 ? -32.410 -14.433 8.068 1.00 95.88 85 GLY A O 1
ATOM 692 N N . THR A 1 86 ? -31.708 -12.876 9.508 1.00 97.19 86 THR A N 1
ATOM 693 C CA . THR A 1 86 ? -30.324 -12.778 9.002 1.00 97.19 86 THR A CA 1
ATOM 694 C C . THR A 1 86 ? -29.309 -12.835 10.142 1.00 97.19 86 THR A C 1
ATOM 696 O O . THR A 1 86 ? -28.186 -12.347 10.015 1.00 97.19 86 THR A O 1
ATOM 699 N N . ARG A 1 87 ? -29.718 -13.370 11.296 1.00 97.38 87 ARG A N 1
ATOM 700 C CA . ARG A 1 87 ? -28.926 -13.335 12.520 1.00 97.38 87 ARG A CA 1
ATOM 701 C C . ARG A 1 87 ? -27.674 -14.172 12.322 1.00 97.38 87 ARG A C 1
ATOM 703 O O . ARG A 1 87 ? -27.750 -15.316 11.890 1.00 97.38 87 ARG A O 1
ATOM 710 N N . ILE A 1 88 ? -26.538 -13.616 12.717 1.00 98.12 88 ILE A N 1
ATOM 711 C CA . ILE A 1 88 ? -25.268 -14.329 12.783 1.00 98.12 88 ILE A CA 1
ATOM 712 C C . ILE A 1 88 ? -24.929 -14.514 14.267 1.00 98.12 88 ILE A C 1
ATOM 714 O O . ILE A 1 88 ? -24.508 -13.539 14.895 1.00 98.12 88 ILE A O 1
ATOM 718 N N . PRO A 1 89 ? -25.123 -15.718 14.851 1.00 97.81 89 PRO A N 1
ATOM 719 C CA . PRO A 1 89 ? -24.943 -15.956 16.289 1.00 97.81 89 PRO A CA 1
ATOM 720 C C . PRO A 1 89 ? -23.587 -15.475 16.818 1.00 97.81 89 PRO A C 1
ATOM 722 O O . PRO A 1 89 ? -23.537 -14.687 17.756 1.00 97.81 89 PRO A O 1
ATOM 725 N N . MET A 1 90 ? -22.493 -15.786 16.110 1.00 96.50 90 MET A N 1
ATOM 726 C CA . MET A 1 90 ? -21.135 -15.366 16.497 1.00 96.50 90 MET A CA 1
ATOM 727 C C . MET A 1 90 ? -20.917 -13.842 16.559 1.00 96.50 90 MET A C 1
ATOM 729 O O . MET A 1 90 ? -19.911 -13.392 17.088 1.00 96.50 90 MET A O 1
ATOM 733 N N . VAL A 1 91 ? -21.807 -13.040 15.968 1.00 98.00 91 VAL A N 1
ATOM 734 C CA . VAL A 1 91 ? -21.781 -11.573 16.078 1.00 98.00 91 VAL A CA 1
ATOM 735 C C . VAL A 1 91 ? -22.791 -11.118 17.122 1.00 98.00 91 VAL A C 1
ATOM 737 O O . VAL A 1 91 ? -22.477 -10.319 18.004 1.00 98.00 91 VAL A O 1
ATOM 740 N N . ALA A 1 92 ? -24.019 -11.620 17.010 1.00 97.88 92 ALA A N 1
ATOM 741 C CA . ALA A 1 92 ? -25.148 -11.118 17.767 1.00 97.88 92 ALA A CA 1
ATOM 742 C C . ALA A 1 92 ? -25.152 -11.543 19.239 1.00 97.88 92 ALA A C 1
ATOM 744 O O . ALA A 1 92 ? -25.715 -10.817 20.061 1.00 97.88 92 ALA A O 1
ATOM 745 N N . ASP A 1 93 ? -24.528 -12.678 19.557 1.00 98.12 93 ASP A N 1
ATOM 746 C CA . ASP A 1 93 ? -24.380 -13.189 20.921 1.00 98.12 93 ASP A CA 1
ATOM 747 C C . ASP A 1 93 ? -23.145 -12.589 21.613 1.00 98.12 93 ASP A C 1
ATOM 749 O O . ASP A 1 93 ? -23.126 -12.449 22.831 1.00 98.12 93 ASP A O 1
ATOM 753 N N . SER A 1 94 ? -22.128 -12.173 20.847 1.00 98.19 94 SER A N 1
ATOM 754 C CA . SER A 1 94 ? -20.889 -11.603 21.396 1.00 98.19 94 SER A CA 1
ATOM 755 C C . SER A 1 94 ? -21.016 -10.140 21.821 1.00 98.19 94 SER A C 1
ATOM 757 O O . SER A 1 94 ? -20.316 -9.704 22.730 1.00 98.19 94 SER A O 1
ATOM 759 N N . MET A 1 95 ? -21.877 -9.354 21.167 1.00 98.50 95 MET A N 1
ATOM 760 C CA . MET A 1 95 ? -22.104 -7.953 21.529 1.00 98.50 95 MET A CA 1
ATOM 761 C C . MET A 1 95 ? -23.489 -7.491 21.084 1.00 98.50 95 MET A C 1
ATOM 763 O O . MET A 1 95 ? -23.867 -7.661 19.927 1.00 98.50 95 MET A O 1
ATOM 767 N N . ALA A 1 96 ? -24.239 -6.829 21.966 1.00 98.31 96 ALA A N 1
ATOM 768 C CA . ALA A 1 96 ? -25.531 -6.247 21.606 1.00 98.31 96 ALA A CA 1
ATOM 769 C C . ALA A 1 96 ? -25.383 -5.127 20.555 1.00 98.31 96 ALA A C 1
ATOM 771 O O . ALA A 1 96 ? -24.477 -4.295 20.639 1.00 98.31 96 ALA A O 1
ATOM 772 N N . VAL A 1 97 ? -26.331 -5.030 19.611 1.00 98.19 97 VAL A N 1
ATOM 773 C CA . VAL A 1 97 ? -26.281 -4.064 18.491 1.00 98.19 97 VAL A CA 1
A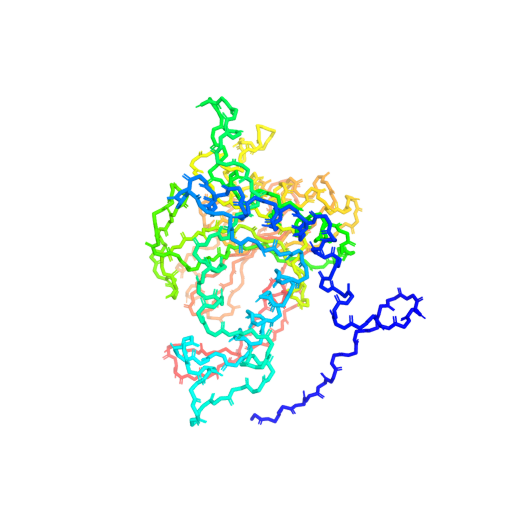TOM 774 C C . VAL A 1 97 ? -26.089 -2.615 18.952 1.00 98.19 97 VAL A C 1
ATOM 776 O O . VAL A 1 97 ? -25.280 -1.881 18.389 1.00 98.19 97 VAL A O 1
ATOM 779 N N . ASN A 1 98 ? -26.780 -2.201 20.017 1.00 98.06 98 ASN A N 1
ATOM 780 C CA . ASN A 1 98 ? -26.669 -0.843 20.550 1.00 98.06 98 ASN A CA 1
ATOM 781 C C . ASN A 1 98 ? -25.289 -0.584 21.168 1.00 98.06 98 ASN A C 1
ATOM 783 O O . ASN A 1 98 ? -24.772 0.525 21.048 1.00 98.06 98 ASN A O 1
ATOM 787 N N . ARG A 1 99 ? -24.674 -1.598 21.793 1.00 98.06 99 ARG A N 1
ATOM 788 C CA . ARG A 1 99 ? -23.315 -1.487 22.336 1.00 98.06 99 ARG A CA 1
ATOM 789 C C . ARG A 1 99 ? -22.289 -1.365 21.211 1.00 98.06 99 ARG A C 1
ATOM 791 O O . ARG A 1 99 ? -21.471 -0.451 21.260 1.00 98.06 99 ARG A O 1
ATOM 798 N N . PHE A 1 100 ? -22.424 -2.170 20.154 1.00 98.56 100 PHE A N 1
ATOM 799 C CA . PHE A 1 100 ? -21.588 -2.073 18.953 1.00 98.56 100 PHE A CA 1
ATOM 800 C C . PHE A 1 100 ? -21.607 -0.662 18.349 1.00 98.56 100 PHE A C 1
ATOM 802 O O . PHE A 1 100 ? -20.554 -0.095 18.063 1.00 98.56 100 PHE A O 1
ATOM 809 N N . PHE A 1 101 ? -22.792 -0.057 18.182 1.00 98.25 101 PHE A N 1
ATOM 810 C CA . PHE A 1 101 ? -22.889 1.303 17.640 1.00 98.25 101 PHE A CA 1
ATOM 811 C C . PHE A 1 101 ? -22.296 2.367 18.572 1.00 98.25 101 PHE A C 1
ATOM 813 O O . PHE A 1 101 ? -21.665 3.286 18.057 1.00 98.25 101 PHE A O 1
ATOM 820 N N . LYS A 1 102 ? -22.439 2.231 19.901 1.00 97.31 102 LYS A N 1
ATOM 821 C CA . LYS A 1 102 ? -21.814 3.150 20.870 1.00 97.31 102 LYS A CA 1
ATOM 822 C C . LYS A 1 102 ? -20.284 3.117 20.785 1.00 97.31 102 LYS A C 1
ATOM 824 O O . LYS A 1 102 ? -19.670 4.173 20.659 1.00 97.31 102 LYS A O 1
ATOM 829 N N . ILE A 1 103 ? -19.684 1.923 20.780 1.00 98.12 103 ILE A N 1
ATOM 830 C CA . ILE A 1 103 ? -18.227 1.760 20.630 1.00 98.12 103 ILE A CA 1
ATOM 831 C C . ILE A 1 103 ? -17.779 2.317 19.279 1.00 98.12 103 ILE A C 1
ATOM 833 O O . ILE A 1 103 ? -16.877 3.145 19.220 1.00 98.12 103 ILE A O 1
ATOM 837 N N . ARG A 1 104 ? -18.468 1.958 18.189 1.00 96.94 104 ARG A N 1
ATOM 838 C CA . ARG A 1 104 ? -18.147 2.448 16.841 1.00 96.94 104 ARG A CA 1
ATOM 839 C C . ARG A 1 104 ? -18.155 3.976 16.732 1.00 96.94 104 ARG A C 1
ATOM 841 O O . ARG A 1 104 ? -17.351 4.516 15.981 1.00 96.94 104 ARG A O 1
ATOM 848 N N . SER A 1 105 ? -19.071 4.664 17.417 1.00 95.31 105 SER A N 1
ATOM 849 C CA . SER A 1 105 ? -19.132 6.132 17.400 1.00 95.31 105 SER A CA 1
ATOM 850 C C . SER A 1 105 ? -18.076 6.810 18.273 1.00 95.31 105 SER A C 1
ATOM 852 O O . SER A 1 105 ? -17.767 7.970 18.026 1.00 95.31 105 SER A O 1
ATOM 854 N N . ALA A 1 106 ? -17.547 6.111 19.279 1.00 95.94 106 ALA A N 1
ATOM 855 C CA . ALA A 1 106 ? -16.642 6.675 20.277 1.00 95.94 106 ALA A CA 1
ATOM 856 C C . ALA A 1 106 ? -15.186 6.199 20.144 1.00 95.94 106 ALA A C 1
ATOM 858 O O . ALA A 1 106 ? -14.342 6.693 20.881 1.00 95.94 106 ALA A O 1
ATOM 859 N N . LEU A 1 107 ? -14.880 5.262 19.239 1.00 96.75 107 LEU A N 1
ATOM 860 C CA . LEU A 1 107 ? -13.565 4.623 19.129 1.00 96.75 107 LEU A CA 1
ATOM 861 C C . LEU A 1 107 ? -12.429 5.634 18.883 1.00 96.75 107 LEU A C 1
ATOM 863 O O . LEU A 1 107 ? -12.405 6.286 17.838 1.00 96.75 107 LEU A O 1
ATOM 867 N N . HIS A 1 108 ? -11.471 5.712 19.809 1.00 95.69 108 HIS A N 1
ATOM 868 C CA . HIS A 1 108 ? -10.281 6.571 19.734 1.00 95.69 108 HIS A CA 1
ATOM 869 C C . HIS A 1 108 ? -9.038 5.825 20.234 1.00 95.69 108 HIS A C 1
ATOM 871 O O . HIS A 1 108 ? -9.152 4.944 21.077 1.00 95.69 108 HIS A O 1
ATOM 877 N N . ILE A 1 109 ? -7.855 6.180 19.715 1.00 95.31 109 ILE A N 1
ATOM 878 C CA . ILE A 1 109 ? -6.551 5.627 20.144 1.00 95.31 109 ILE A CA 1
ATOM 879 C C . ILE A 1 109 ? -5.539 6.714 20.546 1.00 95.31 109 ILE A C 1
ATOM 881 O O . ILE A 1 109 ? -4.386 6.436 20.848 1.00 95.31 109 ILE A O 1
ATOM 885 N N . THR A 1 110 ? -5.952 7.974 20.522 1.00 92.00 110 THR A N 1
ATOM 886 C CA . THR A 1 110 ? -5.135 9.112 20.947 1.00 92.00 110 THR A CA 1
ATOM 887 C C . THR A 1 110 ? -6.010 10.053 21.746 1.00 92.00 110 THR A C 1
ATOM 889 O O . THR A 1 110 ? -7.193 10.204 21.417 1.00 92.00 110 THR A O 1
ATOM 892 N N . ASP A 1 111 ? -5.429 10.758 22.712 1.00 85.25 111 ASP A N 1
ATOM 893 C CA . ASP A 1 111 ? -6.115 11.882 23.339 1.00 85.25 111 ASP A CA 1
ATOM 894 C C . ASP A 1 111 ? -6.337 12.995 22.303 1.00 85.25 111 ASP A C 1
ATOM 896 O O . ASP A 1 111 ? -5.437 13.393 21.564 1.00 85.25 111 ASP A O 1
ATOM 900 N N . SER A 1 112 ? -7.563 13.508 22.227 1.00 75.69 112 SER A N 1
ATOM 901 C CA . SER A 1 112 ? -7.889 14.614 21.325 1.00 75.69 112 SER A CA 1
ATOM 902 C C . SER A 1 112 ? -7.199 15.922 21.725 1.00 75.69 112 SER A C 1
ATOM 904 O O . SER A 1 112 ? -7.042 16.794 20.871 1.00 75.69 112 SER A O 1
ATOM 906 N N . ASN A 1 113 ? -6.758 16.038 22.981 1.00 74.31 113 ASN A N 1
ATOM 907 C CA . ASN A 1 113 ? -6.073 17.215 23.510 1.00 74.31 113 ASN A CA 1
ATOM 908 C C . ASN A 1 113 ? -4.547 17.171 23.341 1.00 74.31 113 ASN A C 1
ATOM 910 O O . ASN A 1 113 ? -3.886 18.181 23.562 1.00 74.31 113 ASN A O 1
ATOM 914 N N . SER A 1 114 ? -3.965 16.044 22.915 1.00 68.88 114 SER A N 1
ATOM 915 C CA . SER A 1 114 ? -2.507 15.872 22.826 1.00 68.88 114 SER A CA 1
ATOM 916 C C . SER A 1 114 ? -1.877 16.473 21.562 1.00 68.88 114 SER A C 1
ATOM 918 O O . SER A 1 114 ? -0.796 16.046 21.154 1.00 68.88 114 SER A O 1
ATOM 920 N N . GLN A 1 115 ? -2.539 17.415 20.883 1.00 64.69 115 GLN A N 1
ATOM 921 C CA . GLN A 1 115 ? -1.990 18.009 19.667 1.00 64.69 115 GLN A CA 1
ATOM 922 C C . GLN A 1 115 ? -0.812 18.931 20.011 1.00 64.69 115 GLN A C 1
ATOM 924 O O . GLN A 1 115 ? -0.997 20.098 20.348 1.00 64.69 115 GLN A O 1
ATOM 929 N N . THR A 1 116 ? 0.409 18.415 19.889 1.00 53.75 116 THR A N 1
ATOM 930 C CA . THR A 1 116 ? 1.640 19.198 19.994 1.00 53.75 116 THR A CA 1
ATOM 931 C C . THR A 1 116 ? 1.951 19.883 18.656 1.00 53.75 116 THR A C 1
ATOM 933 O O . THR A 1 116 ? 2.114 19.246 17.621 1.00 53.75 116 THR A O 1
ATOM 936 N N . ASP A 1 117 ? 1.967 21.214 18.699 1.00 52.62 117 ASP A N 1
ATOM 937 C CA . ASP A 1 117 ? 2.468 22.191 17.725 1.00 52.62 117 ASP A CA 1
ATOM 938 C C . ASP A 1 117 ? 2.053 22.125 16.237 1.00 52.62 117 ASP A C 1
ATOM 940 O O . ASP A 1 117 ? 2.381 21.253 15.432 1.00 52.62 117 ASP A O 1
ATOM 944 N N . SER A 1 118 ? 1.422 23.227 15.827 1.00 52.97 118 SER A N 1
ATOM 945 C CA . SER A 1 118 ? 0.800 23.531 14.534 1.00 52.97 118 SER A CA 1
ATOM 946 C C . SER A 1 118 ? 1.736 23.622 13.316 1.00 52.97 118 SER A C 1
ATOM 948 O O . SER A 1 118 ? 1.269 23.916 12.214 1.00 52.97 118 SER A O 1
ATOM 950 N N . LYS A 1 119 ? 3.043 23.370 13.467 1.00 52.59 119 LYS A N 1
ATOM 951 C CA . LYS A 1 119 ? 4.044 23.626 12.410 1.00 52.59 119 LYS A CA 1
ATOM 952 C C . LYS A 1 119 ? 4.398 22.411 11.544 1.00 52.59 119 LYS A C 1
ATOM 954 O O . LYS A 1 119 ? 4.931 22.603 10.457 1.00 52.59 119 LYS A O 1
ATOM 959 N N . ASN A 1 120 ? 4.043 21.191 11.954 1.00 54.31 120 ASN A N 1
ATOM 960 C CA . ASN A 1 120 ? 4.197 19.970 11.148 1.00 54.31 120 ASN A CA 1
ATOM 961 C C . ASN A 1 120 ? 3.015 19.013 11.382 1.00 54.31 120 ASN A C 1
ATOM 963 O O . ASN A 1 120 ? 3.167 17.937 11.952 1.00 54.31 120 ASN A O 1
ATOM 967 N N . LEU A 1 121 ? 1.809 19.416 10.958 1.00 67.38 121 LEU A N 1
ATOM 968 C CA . LEU A 1 121 ? 0.600 18.601 11.122 1.00 67.38 121 LEU A CA 1
ATOM 969 C C . LEU A 1 121 ? 0.672 17.322 10.269 1.00 67.38 121 LEU A C 1
ATOM 971 O O . LEU A 1 121 ? 0.253 17.294 9.107 1.00 67.38 121 LEU A O 1
ATOM 975 N N . GLU A 1 122 ? 1.160 16.238 10.863 1.00 80.38 122 GLU A N 1
ATOM 976 C CA . GLU A 1 122 ? 0.879 14.894 10.379 1.00 80.38 122 GLU A CA 1
ATOM 977 C C . GLU A 1 122 ? -0.647 14.715 10.311 1.00 80.38 122 GLU A C 1
ATOM 979 O O . GLU A 1 122 ? -1.343 14.708 11.322 1.00 80.38 122 GLU A O 1
ATOM 984 N N . LYS A 1 123 ? -1.210 14.573 9.109 1.00 87.25 123 LYS A N 1
ATOM 985 C CA . LYS A 1 123 ? -2.668 14.552 8.891 1.00 87.25 123 LYS A CA 1
ATOM 986 C C . LYS A 1 123 ? -3.359 13.328 9.484 1.00 87.25 123 LYS A C 1
ATOM 988 O O . LYS A 1 123 ? -4.578 13.346 9.641 1.00 87.25 123 LYS A O 1
ATOM 993 N N . PHE A 1 124 ? -2.593 12.281 9.776 1.00 89.31 124 PHE A N 1
ATOM 994 C CA . PHE A 1 124 ? -3.070 11.013 10.323 1.00 89.31 124 PHE A CA 1
ATOM 995 C C . PHE A 1 124 ? -2.691 10.811 11.794 1.00 89.31 124 PHE A C 1
ATOM 997 O O . PHE A 1 124 ? -2.827 9.697 12.288 1.00 89.31 124 PHE A O 1
ATOM 1004 N N . TRP A 1 125 ? -2.278 11.865 12.512 1.00 87.50 125 TRP A N 1
ATOM 1005 C CA . TRP A 1 125 ? -1.839 11.769 13.911 1.00 87.50 125 TRP A CA 1
ATOM 1006 C C . TRP A 1 125 ? -2.835 11.014 14.812 1.00 87.50 125 TRP A C 1
ATOM 1008 O O . TRP A 1 125 ? -2.433 10.144 15.576 1.00 87.50 125 TRP A O 1
ATOM 1018 N N . LYS A 1 126 ? -4.147 11.242 14.631 1.00 89.75 126 LYS A N 1
ATOM 1019 C CA . LYS A 1 126 ? -5.227 10.593 15.408 1.00 89.75 126 LYS A CA 1
ATOM 1020 C C . LYS A 1 126 ? -5.274 9.070 15.292 1.00 89.75 126 LYS A C 1
ATOM 1022 O O . LYS A 1 126 ? -5.863 8.400 16.128 1.00 89.75 126 LYS A O 1
ATOM 1027 N N . VAL A 1 127 ? -4.731 8.524 14.208 1.00 91.75 127 VAL A N 1
ATOM 1028 C CA . VAL A 1 127 ? -4.684 7.078 13.948 1.00 91.75 127 VAL A CA 1
ATOM 1029 C C . VAL A 1 127 ? -3.248 6.569 13.886 1.00 91.75 127 VAL A C 1
ATOM 1031 O O . VAL A 1 127 ? -3.028 5.393 13.594 1.00 91.75 127 VAL A O 1
ATOM 1034 N N . ARG A 1 128 ? -2.262 7.434 14.163 1.00 91.12 128 ARG A N 1
ATOM 1035 C CA . ARG A 1 128 ? -0.844 7.112 14.032 1.00 91.12 128 ARG A CA 1
ATOM 1036 C C . ARG A 1 128 ? -0.440 5.879 14.843 1.00 91.12 128 ARG A C 1
ATOM 1038 O O . ARG A 1 128 ? 0.266 5.060 14.262 1.00 91.12 128 ARG A O 1
ATOM 1045 N N . PRO A 1 129 ? -0.914 5.658 16.084 1.00 92.75 129 PRO A N 1
ATOM 1046 C CA . PRO A 1 129 ? -0.552 4.450 16.823 1.00 92.75 129 PRO A CA 1
ATOM 1047 C C . PRO A 1 129 ? -0.982 3.152 16.116 1.00 92.75 129 PRO A C 1
ATOM 1049 O O . PRO A 1 129 ? -0.196 2.211 16.049 1.00 92.75 129 PRO A O 1
ATOM 1052 N N . ILE A 1 130 ? -2.170 3.117 15.489 1.00 94.50 130 ILE A N 1
ATOM 1053 C CA . ILE A 1 130 ? -2.614 1.960 14.683 1.00 94.50 130 ILE A CA 1
ATOM 1054 C C . ILE A 1 130 ? -1.726 1.790 13.453 1.00 94.50 130 ILE A C 1
ATOM 1056 O O . ILE A 1 130 ? -1.274 0.685 13.158 1.00 94.50 130 ILE A O 1
ATOM 1060 N N . LEU A 1 131 ? -1.485 2.880 12.718 1.00 93.94 131 LEU A N 1
ATOM 1061 C CA . LEU A 1 131 ? -0.666 2.828 11.508 1.00 93.94 131 LEU A CA 1
ATOM 1062 C C . LEU A 1 131 ? 0.752 2.344 11.823 1.00 93.94 131 LEU A C 1
ATOM 1064 O O . LEU A 1 131 ? 1.307 1.549 11.071 1.00 93.94 131 LEU A O 1
ATOM 1068 N N . GLU A 1 132 ? 1.318 2.789 12.940 1.00 93.19 132 GLU A N 1
ATOM 1069 C CA . GLU A 1 132 ? 2.650 2.398 13.382 1.00 93.19 132 GLU A CA 1
ATOM 1070 C C . GLU A 1 132 ? 2.699 0.931 13.820 1.00 93.19 132 GLU A C 1
ATOM 1072 O O . GLU A 1 132 ? 3.597 0.215 13.387 1.00 93.19 132 GLU A O 1
ATOM 1077 N N . ALA A 1 133 ? 1.710 0.450 14.581 1.00 94.75 133 ALA A N 1
ATOM 1078 C CA . ALA A 1 133 ? 1.631 -0.953 14.991 1.00 94.75 133 ALA A CA 1
ATOM 1079 C C . ALA A 1 133 ? 1.614 -1.901 13.776 1.00 94.75 133 ALA A C 1
ATOM 1081 O O . ALA A 1 133 ? 2.411 -2.840 13.691 1.00 94.75 133 ALA A O 1
ATOM 1082 N N . VAL A 1 134 ? 0.786 -1.592 12.769 1.00 94.94 134 VAL A N 1
ATOM 1083 C CA . VAL A 1 134 ? 0.732 -2.382 11.531 1.00 94.94 134 VAL A CA 1
ATOM 1084 C C . VAL A 1 134 ? 2.043 -2.263 10.745 1.00 94.94 134 VAL A C 1
ATOM 1086 O O . VAL A 1 134 ? 2.568 -3.273 10.276 1.00 94.94 134 VAL A O 1
ATOM 1089 N N . ARG A 1 135 ? 2.606 -1.052 10.626 1.00 93.38 135 ARG A N 1
ATOM 1090 C CA . ARG A 1 135 ? 3.868 -0.802 9.910 1.00 93.38 135 ARG A CA 1
ATOM 1091 C C . ARG A 1 135 ? 5.031 -1.586 10.515 1.00 93.38 135 ARG A C 1
ATOM 1093 O O . ARG A 1 135 ? 5.774 -2.219 9.771 1.00 93.38 135 ARG A O 1
ATOM 1100 N N . LEU A 1 136 ? 5.183 -1.562 11.839 1.00 92.44 136 LEU A N 1
ATOM 1101 C CA . LEU A 1 136 ? 6.239 -2.286 12.548 1.00 92.44 136 LEU A CA 1
ATOM 1102 C C . LEU A 1 136 ? 6.141 -3.785 12.298 1.00 92.44 136 LEU A C 1
ATOM 1104 O O . LEU A 1 136 ? 7.156 -4.427 12.031 1.00 92.44 136 LEU A O 1
ATOM 1108 N N . ARG A 1 137 ? 4.925 -4.341 12.312 1.00 92.00 137 ARG A N 1
ATOM 1109 C CA . ARG A 1 137 ? 4.754 -5.760 12.019 1.00 92.00 137 ARG A CA 1
ATOM 1110 C C . ARG A 1 137 ? 5.057 -6.099 10.560 1.00 92.00 137 ARG A C 1
ATOM 1112 O O . ARG A 1 137 ? 5.714 -7.106 10.313 1.00 92.00 137 ARG A O 1
ATOM 1119 N N . CYS A 1 138 ? 4.630 -5.267 9.611 1.00 92.50 138 CYS A N 1
ATOM 1120 C CA . CYS A 1 138 ? 4.973 -5.424 8.196 1.00 92.50 138 CYS A CA 1
ATOM 1121 C C . CYS A 1 138 ? 6.497 -5.437 7.965 1.00 92.50 138 CYS A C 1
ATOM 1123 O O . CYS A 1 138 ? 6.978 -6.251 7.184 1.00 92.50 138 CYS A O 1
ATOM 1125 N N . LEU A 1 139 ? 7.261 -4.613 8.691 1.00 89.75 139 LEU A N 1
ATOM 1126 C CA . LEU A 1 139 ? 8.727 -4.567 8.595 1.00 89.75 139 LEU A CA 1
ATOM 1127 C C . LEU A 1 139 ? 9.444 -5.807 9.150 1.00 89.75 139 LEU A C 1
ATOM 1129 O O . LEU A 1 139 ? 10.603 -6.026 8.818 1.00 89.75 139 LEU A O 1
ATOM 1133 N N . GLN A 1 140 ? 8.780 -6.600 9.994 1.00 89.75 140 GLN A N 1
ATOM 1134 C CA . GLN A 1 140 ? 9.308 -7.868 10.512 1.00 89.75 140 GLN A CA 1
ATOM 1135 C C . GLN A 1 140 ? 9.016 -9.055 9.587 1.00 89.75 140 GLN A C 1
ATOM 1137 O O . GLN A 1 140 ? 9.408 -10.182 9.891 1.00 89.75 140 GLN A O 1
ATOM 1142 N N . VAL A 1 141 ? 8.248 -8.847 8.516 1.00 87.69 141 VAL A N 1
ATOM 1143 C CA . VAL A 1 141 ? 8.035 -9.881 7.507 1.00 87.69 141 VAL A CA 1
ATOM 1144 C C . VAL A 1 141 ? 9.290 -9.948 6.644 1.00 87.69 141 VAL A C 1
ATOM 1146 O O . VAL A 1 141 ? 9.732 -8.930 6.117 1.00 87.69 141 VAL A O 1
ATOM 1149 N N . GLU A 1 142 ? 9.856 -11.147 6.516 1.00 86.62 142 GLU A N 1
ATOM 1150 C CA . GLU A 1 142 ? 11.013 -11.399 5.655 1.00 86.62 142 GLU A CA 1
ATOM 1151 C C . GLU A 1 142 ? 10.721 -10.928 4.223 1.00 86.62 142 GLU A C 1
ATOM 1153 O O . GLU A 1 142 ? 9.753 -11.404 3.616 1.00 86.62 142 GLU A O 1
ATOM 1158 N N . PRO A 1 143 ? 11.520 -9.999 3.671 1.00 83.94 143 PRO A N 1
ATOM 1159 C CA . PRO A 1 143 ? 11.321 -9.523 2.314 1.00 83.94 143 PRO A CA 1
ATOM 1160 C C . PRO A 1 143 ? 11.440 -10.652 1.291 1.00 83.94 143 PRO A C 1
ATOM 1162 O O . PRO A 1 143 ? 12.367 -11.457 1.338 1.00 83.94 143 PRO A O 1
ATOM 1165 N N . ALA A 1 144 ? 10.523 -10.685 0.325 1.00 88.38 144 ALA A N 1
ATOM 1166 C CA . ALA A 1 144 ? 10.646 -11.590 -0.811 1.00 88.38 144 ALA A CA 1
ATOM 1167 C C . ALA A 1 144 ? 11.711 -11.094 -1.801 1.00 88.38 144 ALA A C 1
ATOM 1169 O O . ALA A 1 144 ? 12.017 -9.899 -1.860 1.00 88.38 144 ALA A O 1
ATOM 1170 N N . GLU A 1 145 ? 12.218 -12.006 -2.633 1.00 92.19 145 GLU A N 1
ATOM 1171 C CA . GLU A 1 145 ? 13.130 -11.681 -3.738 1.00 92.19 145 GLU A CA 1
ATOM 1172 C C . GLU A 1 145 ? 12.497 -10.722 -4.750 1.00 92.19 145 GLU A C 1
ATOM 1174 O O . GLU A 1 145 ? 13.180 -9.872 -5.317 1.00 92.19 145 GLU A O 1
ATOM 1179 N N . GLU A 1 146 ? 11.182 -10.816 -4.932 1.00 94.44 146 GLU A N 1
ATOM 1180 C CA . GLU A 1 146 ? 10.417 -10.040 -5.899 1.00 94.44 146 GLU A CA 1
ATOM 1181 C C . GLU A 1 146 ? 9.328 -9.223 -5.202 1.00 94.44 146 GLU A C 1
ATOM 1183 O O . GLU A 1 146 ? 8.511 -9.746 -4.439 1.00 94.44 146 GLU A O 1
ATOM 1188 N N . ASN A 1 147 ? 9.322 -7.918 -5.469 1.00 94.81 147 ASN A N 1
ATOM 1189 C CA . ASN A 1 147 ? 8.465 -6.948 -4.801 1.00 94.81 147 ASN A CA 1
ATOM 1190 C C . ASN A 1 147 ? 7.763 -6.060 -5.828 1.00 94.81 147 ASN A C 1
ATOM 1192 O O . ASN A 1 147 ? 8.394 -5.555 -6.748 1.00 94.81 147 ASN A O 1
ATOM 1196 N N . SER A 1 148 ? 6.479 -5.788 -5.640 1.00 94.94 148 SER A N 1
ATOM 1197 C CA . SER A 1 148 ? 5.728 -4.793 -6.401 1.00 94.94 148 SER A CA 1
ATOM 1198 C C . SER A 1 148 ? 5.516 -3.540 -5.559 1.00 94.94 148 SER A C 1
ATOM 1200 O O . SER A 1 148 ? 5.196 -3.632 -4.373 1.00 94.94 148 SER A O 1
ATOM 1202 N N . ILE A 1 149 ? 5.704 -2.370 -6.165 1.00 94.94 149 ILE A N 1
ATOM 1203 C CA . ILE A 1 149 ? 5.440 -1.065 -5.561 1.00 94.94 149 ILE A CA 1
ATOM 1204 C C . ILE A 1 149 ? 4.355 -0.381 -6.380 1.00 94.94 149 ILE A C 1
ATOM 1206 O O . ILE A 1 149 ? 4.549 -0.074 -7.558 1.00 94.94 149 ILE A O 1
ATOM 1210 N N . ASP A 1 150 ? 3.228 -0.113 -5.732 1.00 92.38 150 ASP A N 1
ATOM 1211 C CA . ASP A 1 150 ? 2.086 0.537 -6.365 1.00 92.38 150 ASP A CA 1
ATOM 1212 C C . ASP A 1 150 ? 1.293 1.371 -5.345 1.00 92.38 150 ASP A C 1
ATOM 1214 O O . ASP A 1 150 ? 1.676 1.579 -4.188 1.00 92.38 150 ASP A O 1
ATOM 1218 N N . GLU A 1 151 ? 0.175 1.901 -5.808 1.00 90.12 151 GLU A N 1
ATOM 1219 C CA . GLU A 1 151 ? -0.684 2.845 -5.136 1.00 90.12 151 GLU A CA 1
ATOM 1220 C C . GLU A 1 151 ? -2.039 2.198 -4.880 1.00 90.12 151 GLU A C 1
ATOM 1222 O O . GLU A 1 151 ? -2.779 1.848 -5.804 1.00 90.12 151 GLU A O 1
ATOM 1227 N N . GLN A 1 152 ? -2.421 2.117 -3.612 1.00 90.00 152 GLN A N 1
ATOM 1228 C CA . GLN A 1 152 ? -3.740 1.673 -3.202 1.00 90.00 152 GLN A CA 1
ATOM 1229 C C . GLN A 1 152 ? -4.624 2.869 -2.842 1.00 90.00 152 GLN A C 1
ATOM 1231 O O . GLN A 1 152 ? -4.184 3.832 -2.210 1.00 90.00 152 GLN A O 1
ATOM 1236 N N . MET A 1 153 ? -5.899 2.804 -3.233 1.00 91.12 153 MET A N 1
ATOM 1237 C CA . MET A 1 153 ? -6.918 3.754 -2.795 1.00 91.12 153 MET A CA 1
ATOM 1238 C C . MET A 1 153 ? -7.794 3.117 -1.719 1.00 91.12 153 MET A C 1
ATOM 1240 O O . MET A 1 153 ? -8.514 2.155 -1.991 1.00 91.12 153 MET A O 1
ATOM 1244 N N . ILE A 1 154 ? -7.773 3.684 -0.515 1.00 91.94 154 ILE A N 1
ATOM 1245 C CA . ILE A 1 154 ? -8.714 3.353 0.555 1.00 91.94 154 ILE A CA 1
ATOM 1246 C C . ILE A 1 154 ? -9.951 4.226 0.358 1.00 91.94 154 ILE A C 1
ATOM 1248 O O . ILE A 1 154 ? -9.891 5.441 0.559 1.00 91.94 154 ILE A O 1
ATOM 1252 N N . ALA A 1 155 ? -11.061 3.618 -0.062 1.00 91.69 155 ALA A N 1
ATOM 1253 C CA . ALA A 1 155 ? -12.308 4.332 -0.323 1.00 91.69 155 ALA A CA 1
ATOM 1254 C C . ALA A 1 155 ? -12.772 5.090 0.931 1.00 91.69 155 ALA A C 1
ATOM 1256 O O . ALA A 1 155 ? -12.988 4.497 1.988 1.00 91.69 155 ALA A O 1
ATOM 1257 N N . PHE A 1 156 ? -12.913 6.410 0.812 1.00 91.62 156 PHE A N 1
ATOM 1258 C CA . PHE A 1 156 ? -13.311 7.266 1.925 1.00 91.62 156 PHE A CA 1
ATOM 1259 C C . PHE A 1 156 ? -13.919 8.571 1.414 1.00 91.62 156 PHE A C 1
ATOM 1261 O O . PHE A 1 156 ? -13.236 9.388 0.801 1.00 91.62 156 PHE A O 1
ATOM 1268 N N . THR A 1 157 ? -15.198 8.791 1.712 1.00 89.50 157 THR A N 1
ATOM 1269 C CA . THR A 1 157 ? -15.950 9.984 1.284 1.00 89.50 157 THR A CA 1
ATOM 1270 C C . THR A 1 157 ? -16.022 11.069 2.362 1.00 89.50 157 THR A C 1
ATOM 1272 O O . THR A 1 157 ? -16.425 12.199 2.082 1.00 89.50 157 THR A O 1
ATOM 1275 N N . GLY A 1 158 ? -15.579 10.774 3.590 1.00 89.06 158 GLY A N 1
ATOM 1276 C CA . GLY A 1 158 ? -15.565 11.727 4.701 1.00 89.06 158 GLY A CA 1
ATOM 1277 C C . GLY A 1 158 ? -14.608 12.910 4.498 1.00 89.06 158 GLY A C 1
ATOM 1278 O O . GLY A 1 158 ? -13.922 13.047 3.479 1.00 89.06 158 GLY A O 1
ATOM 1279 N N . ARG A 1 159 ? -14.557 13.807 5.488 1.00 88.81 159 ARG A N 1
ATOM 1280 C CA . ARG A 1 159 ? -13.686 14.992 5.462 1.00 88.81 159 ARG A CA 1
ATOM 1281 C C . ARG A 1 159 ? -12.324 14.655 6.070 1.00 88.81 159 ARG A C 1
ATOM 1283 O O . ARG A 1 159 ? -12.216 14.461 7.273 1.00 88.81 159 ARG A O 1
ATOM 1290 N N . VAL A 1 160 ? -11.283 14.614 5.239 1.00 87.56 160 VAL A N 1
ATOM 1291 C CA . VAL A 1 160 ? -9.883 14.510 5.679 1.00 87.56 160 VAL A CA 1
ATOM 1292 C C . VAL A 1 160 ? -8.986 15.275 4.709 1.00 87.56 160 VAL A C 1
ATOM 1294 O O . VAL A 1 160 ? -9.135 15.158 3.492 1.00 87.56 160 VAL A O 1
ATOM 1297 N N . GLY A 1 161 ? -8.029 16.055 5.222 1.00 85.50 161 GLY A N 1
ATOM 1298 C CA . GLY A 1 161 ? -7.155 16.905 4.396 1.00 85.50 161 GLY A CA 1
ATOM 1299 C C . GLY A 1 161 ? -6.203 16.140 3.461 1.00 85.50 161 GLY A C 1
ATOM 1300 O O . GLY A 1 161 ? -5.523 16.752 2.634 1.00 85.50 161 GLY A O 1
ATOM 1301 N N . ALA A 1 162 ? -6.116 14.817 3.611 1.00 88.38 162 ALA A N 1
ATOM 1302 C CA . ALA A 1 162 ? -5.328 13.904 2.784 1.00 88.38 162 ALA A CA 1
ATOM 1303 C C . ALA A 1 162 ? -6.142 13.238 1.653 1.00 88.38 162 ALA A C 1
ATOM 1305 O O . ALA A 1 162 ? -5.561 12.545 0.821 1.00 88.38 162 ALA A O 1
ATOM 1306 N N . LYS A 1 163 ? -7.465 13.457 1.593 1.00 90.81 163 LYS A N 1
ATOM 1307 C CA . LYS A 1 163 ? -8.351 12.851 0.590 1.00 90.81 163 LYS A CA 1
ATOM 1308 C C . LYS A 1 163 ? -7.947 13.250 -0.832 1.00 90.81 163 LYS A C 1
ATOM 1310 O O . LYS A 1 163 ? -7.552 14.395 -1.090 1.00 90.81 163 LYS A O 1
ATOM 1315 N N . ARG A 1 164 ? -8.046 12.305 -1.766 1.00 89.75 164 ARG A N 1
ATOM 1316 C CA . ARG A 1 164 ? -7.709 12.470 -3.181 1.00 89.75 164 ARG A CA 1
ATOM 1317 C C . ARG A 1 164 ? -8.811 11.954 -4.076 1.00 89.75 164 ARG A C 1
ATOM 1319 O O . ARG A 1 164 ? -9.488 10.987 -3.749 1.00 89.75 164 ARG A O 1
ATOM 1326 N N . PHE A 1 165 ? -8.907 12.607 -5.228 1.00 89.31 165 PHE A N 1
ATOM 1327 C CA . PHE A 1 165 ? -9.694 12.152 -6.353 1.00 89.31 165 PHE A CA 1
ATOM 1328 C C . PHE A 1 165 ? -8.750 11.713 -7.477 1.00 89.31 165 PHE A C 1
ATOM 1330 O O . PHE A 1 165 ? -7.945 12.511 -7.959 1.00 89.31 165 PHE A O 1
ATOM 1337 N N . VAL A 1 166 ? -8.827 10.449 -7.881 1.00 84.00 166 VAL A N 1
ATOM 1338 C CA . VAL A 1 166 ? -8.076 9.872 -8.996 1.00 84.00 166 VAL A CA 1
ATOM 1339 C C . VAL A 1 166 ? -9.077 9.402 -10.040 1.00 84.00 166 VAL A C 1
ATOM 1341 O O . VAL A 1 166 ? -9.737 8.374 -9.895 1.00 84.00 166 VAL A O 1
ATOM 1344 N N . ARG A 1 167 ? -9.189 10.184 -11.114 1.00 82.69 167 ARG A N 1
ATOM 1345 C CA . ARG A 1 167 ? -10.062 9.879 -12.250 1.00 82.69 167 ARG A CA 1
ATOM 1346 C C . ARG A 1 167 ? -9.693 8.508 -12.840 1.00 82.69 167 ARG A C 1
ATOM 1348 O O . ARG A 1 167 ? -8.515 8.174 -12.926 1.00 82.69 167 ARG A O 1
ATOM 1355 N N . ASN A 1 168 ? -10.694 7.748 -13.285 1.00 79.81 168 ASN A N 1
ATOM 1356 C CA . ASN A 1 168 ? -10.553 6.432 -13.933 1.00 79.81 168 ASN A CA 1
ATOM 1357 C C . ASN A 1 168 ? -10.120 5.261 -13.025 1.00 79.81 168 ASN A C 1
ATOM 1359 O O . ASN A 1 168 ? -9.780 4.198 -13.541 1.00 79.81 168 ASN A O 1
ATOM 1363 N N . LYS A 1 169 ? -10.142 5.408 -11.694 1.00 77.88 169 LYS A N 1
ATOM 1364 C CA . LYS A 1 169 ? -10.025 4.271 -10.760 1.00 77.88 169 LYS A CA 1
ATOM 1365 C C . LYS A 1 169 ? -11.427 3.806 -10.315 1.00 77.88 169 LYS A C 1
ATOM 1367 O O . LYS A 1 169 ? -12.307 4.659 -10.203 1.00 77.88 169 LYS A O 1
ATOM 1372 N N . PRO A 1 170 ? -11.645 2.502 -10.026 1.00 79.31 170 PRO A N 1
ATOM 1373 C CA . PRO A 1 170 ? -12.949 1.981 -9.587 1.00 79.31 170 PRO A CA 1
ATOM 1374 C C . PRO A 1 170 ? -13.518 2.718 -8.370 1.00 79.31 170 PRO A C 1
ATOM 1376 O O . PRO A 1 170 ? -14.700 3.035 -8.332 1.00 79.31 170 PRO A O 1
ATOM 1379 N N . ASN A 1 171 ? -12.641 3.050 -7.419 1.00 81.56 171 ASN A N 1
ATOM 1380 C CA . ASN A 1 171 ? -12.926 3.952 -6.311 1.00 81.56 171 ASN A CA 1
ATOM 1381 C C . ASN A 1 171 ? -12.149 5.248 -6.561 1.00 81.56 171 ASN A C 1
ATOM 1383 O O . ASN A 1 171 ? -10.954 5.301 -6.254 1.00 81.56 171 ASN A O 1
ATOM 1387 N N . PRO A 1 172 ? -12.768 6.269 -7.174 1.00 85.06 172 PRO A N 1
ATOM 1388 C CA . PRO A 1 172 ? -12.040 7.459 -7.577 1.00 85.06 172 PRO A CA 1
ATOM 1389 C C . PRO A 1 172 ? -11.753 8.386 -6.396 1.00 85.06 172 PRO A C 1
ATOM 1391 O O . PRO A 1 172 ? -10.831 9.183 -6.490 1.00 85.06 172 PRO A O 1
ATOM 1394 N N . GLU A 1 173 ? -12.487 8.286 -5.286 1.00 92.44 173 GLU A N 1
ATOM 1395 C CA . GLU A 1 173 ? -12.327 9.149 -4.114 1.00 92.44 173 GLU A CA 1
ATOM 1396 C C . GLU A 1 173 ? -11.902 8.350 -2.874 1.00 92.44 173 GLU A C 1
ATOM 1398 O O . GLU A 1 173 ? -12.526 7.348 -2.512 1.00 92.44 173 GLU A O 1
ATOM 1403 N N . GLY A 1 174 ? -10.845 8.804 -2.200 1.00 93.31 174 GLY A N 1
ATOM 1404 C CA . GLY A 1 174 ? -10.374 8.158 -0.981 1.00 93.31 174 GLY A CA 1
ATOM 1405 C C . GLY A 1 174 ? -9.027 8.656 -0.476 1.00 93.31 174 GLY A C 1
ATOM 1406 O O . GLY A 1 174 ? -8.553 9.735 -0.836 1.00 93.31 174 GLY A O 1
ATOM 1407 N N . VAL A 1 175 ? -8.404 7.859 0.385 1.00 92.81 175 VAL A N 1
ATOM 1408 C CA . VAL A 1 175 ? -7.044 8.080 0.879 1.00 92.81 175 VAL A CA 1
ATOM 1409 C C . VAL A 1 175 ? -6.077 7.232 0.063 1.00 92.81 175 VAL A C 1
ATOM 1411 O O . VAL A 1 175 ? -6.208 6.011 -0.002 1.00 92.81 175 VAL A O 1
ATOM 1414 N N . LYS A 1 176 ? -5.098 7.888 -0.564 1.00 91.31 176 LYS A N 1
ATOM 1415 C CA . LYS A 1 176 ? -4.051 7.220 -1.341 1.00 91.31 176 LYS A CA 1
ATOM 1416 C C . LYS A 1 176 ? -2.945 6.721 -0.410 1.00 91.31 176 LYS A C 1
ATOM 1418 O O . LYS A 1 176 ? -2.475 7.473 0.444 1.00 91.31 176 LYS A O 1
ATOM 1423 N N . VAL A 1 177 ? -2.501 5.489 -0.621 1.00 92.19 177 VAL A N 1
ATOM 1424 C CA . VAL A 1 177 ? -1.416 4.843 0.122 1.00 92.19 177 VAL A CA 1
ATOM 1425 C C . VAL A 1 177 ? -0.442 4.232 -0.880 1.00 92.19 177 VAL A C 1
ATOM 1427 O O . VAL A 1 177 ? -0.867 3.595 -1.837 1.00 92.19 177 VAL A O 1
ATOM 1430 N N . PHE A 1 178 ? 0.855 4.446 -0.690 1.00 92.12 178 PHE A N 1
ATOM 1431 C CA . PHE A 1 178 ? 1.897 3.720 -1.416 1.00 92.12 1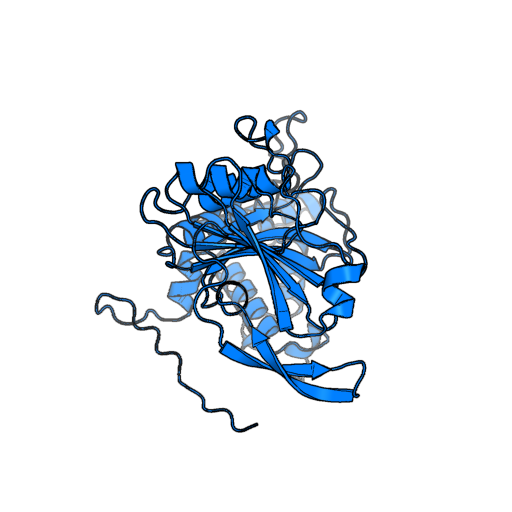78 PHE A CA 1
ATOM 1432 C C . PHE A 1 178 ? 2.190 2.426 -0.672 1.00 92.12 178 PHE A C 1
ATOM 1434 O O . PHE A 1 178 ? 2.334 2.476 0.546 1.00 92.12 178 PHE A O 1
ATOM 1441 N N . VAL A 1 179 ? 2.270 1.290 -1.359 1.00 94.00 179 VAL A N 1
ATOM 1442 C CA . VAL A 1 179 ? 2.468 -0.018 -0.720 1.00 94.00 179 VAL A CA 1
ATOM 1443 C C . VAL A 1 179 ? 3.532 -0.803 -1.479 1.00 94.00 179 VAL A C 1
ATOM 1445 O O . VAL A 1 179 ? 3.518 -0.823 -2.709 1.00 94.00 179 VAL A O 1
ATOM 1448 N N . ARG A 1 180 ? 4.441 -1.451 -0.742 1.00 94.94 180 ARG A N 1
ATOM 1449 C CA . ARG A 1 180 ? 5.314 -2.503 -1.274 1.00 94.94 180 ARG A CA 1
ATOM 1450 C C . ARG A 1 180 ? 4.777 -3.862 -0.842 1.00 94.94 180 ARG A C 1
ATOM 1452 O O . ARG A 1 180 ? 4.680 -4.120 0.362 1.00 94.94 180 ARG A O 1
ATOM 1459 N N . CYS A 1 181 ? 4.494 -4.725 -1.807 1.00 95.19 181 CYS A N 1
ATOM 1460 C CA . CYS A 1 181 ? 4.051 -6.096 -1.574 1.00 95.19 181 CYS A CA 1
ATOM 1461 C C . CYS A 1 181 ? 5.009 -7.106 -2.203 1.00 95.19 181 CYS A C 1
ATOM 1463 O O . CYS A 1 181 ? 5.639 -6.805 -3.212 1.00 95.19 181 CYS A O 1
ATOM 1465 N N . SER A 1 182 ? 5.086 -8.308 -1.645 1.00 93.12 182 SER A N 1
ATOM 1466 C CA . SER A 1 182 ? 5.697 -9.467 -2.302 1.00 93.12 182 SER A CA 1
ATOM 1467 C C . SER A 1 182 ? 4.746 -10.100 -3.322 1.00 93.12 182 SER A C 1
ATOM 1469 O O . SER A 1 182 ? 3.557 -9.774 -3.380 1.00 93.12 182 SER A O 1
ATOM 1471 N N . THR A 1 183 ? 5.266 -11.018 -4.137 1.00 89.00 183 THR A N 1
ATOM 1472 C CA . THR A 1 183 ? 4.513 -11.736 -5.185 1.00 89.00 183 THR A CA 1
ATOM 1473 C C . THR A 1 183 ? 3.363 -12.600 -4.660 1.00 89.00 183 THR A C 1
ATOM 1475 O O . THR A 1 183 ? 2.406 -12.853 -5.387 1.00 89.00 183 THR A O 1
ATOM 1478 N N . ASP A 1 184 ? 3.401 -13.000 -3.389 1.00 88.56 184 ASP A N 1
ATOM 1479 C CA . ASP A 1 184 ? 2.312 -13.691 -2.685 1.00 88.56 184 ASP A CA 1
ATOM 1480 C C . ASP A 1 184 ? 1.215 -12.742 -2.155 1.00 88.56 184 ASP A C 1
ATOM 1482 O O . ASP A 1 184 ? 0.243 -13.185 -1.542 1.00 88.56 184 ASP A O 1
ATOM 1486 N N . GLY A 1 185 ? 1.348 -11.434 -2.400 1.00 89.50 185 GLY A N 1
ATOM 1487 C CA . GLY A 1 185 ? 0.383 -10.411 -2.007 1.00 89.50 185 GLY A CA 1
ATOM 1488 C C . GLY A 1 185 ? 0.551 -9.880 -0.582 1.00 89.50 185 GLY A C 1
ATOM 1489 O O . GLY A 1 185 ? -0.269 -9.067 -0.149 1.00 89.50 185 GLY A O 1
ATOM 1490 N N . VAL A 1 186 ? 1.590 -10.289 0.154 1.00 91.62 186 VAL A N 1
ATOM 1491 C CA . VAL A 1 186 ? 1.850 -9.782 1.510 1.00 91.62 186 VAL A CA 1
ATOM 1492 C C . VAL A 1 186 ? 2.447 -8.375 1.453 1.00 91.62 186 VAL A C 1
ATOM 1494 O O . VAL A 1 186 ? 3.418 -8.127 0.744 1.00 91.62 186 VAL A O 1
ATOM 1497 N N . ALA A 1 187 ? 1.878 -7.441 2.219 1.00 93.56 187 ALA A N 1
ATOM 1498 C CA . ALA A 1 187 ? 2.384 -6.075 2.335 1.00 93.56 187 ALA A CA 1
ATOM 1499 C C . ALA A 1 187 ? 3.524 -5.978 3.364 1.00 93.56 187 ALA A C 1
ATOM 1501 O O . ALA A 1 187 ? 3.364 -6.375 4.519 1.00 93.56 187 ALA A O 1
ATOM 1502 N N . HIS A 1 188 ? 4.645 -5.378 2.957 1.00 93.19 188 HIS A N 1
ATOM 1503 C CA . HIS A 1 188 ? 5.862 -5.231 3.774 1.00 93.19 188 HIS A CA 1
ATOM 1504 C C . HIS A 1 188 ? 6.081 -3.813 4.294 1.00 93.19 188 HIS A C 1
ATOM 1506 O O . HIS A 1 188 ? 6.720 -3.599 5.320 1.00 93.19 188 HIS A O 1
ATOM 1512 N N . ILE A 1 189 ? 5.568 -2.816 3.579 1.00 92.88 189 ILE A N 1
ATOM 1513 C CA . ILE A 1 189 ? 5.574 -1.425 4.022 1.00 92.88 189 ILE A CA 1
ATOM 1514 C C . ILE A 1 189 ? 4.481 -0.660 3.288 1.00 92.88 189 ILE A C 1
ATOM 1516 O O . ILE A 1 189 ? 4.161 -0.955 2.135 1.00 92.88 189 ILE A O 1
ATOM 1520 N N . PHE A 1 190 ? 3.928 0.345 3.957 1.00 93.56 190 PHE A N 1
ATOM 1521 C CA . PHE A 1 190 ? 3.015 1.295 3.351 1.00 93.56 190 PHE A CA 1
ATOM 1522 C C . PHE A 1 190 ? 3.303 2.719 3.831 1.00 93.56 190 PHE A C 1
ATOM 1524 O O . PHE A 1 190 ? 3.796 2.934 4.939 1.00 93.56 190 PHE A O 1
ATOM 1531 N N . GLU A 1 191 ? 2.969 3.700 2.999 1.00 90.31 191 GLU A N 1
ATOM 1532 C CA . GLU A 1 191 ? 3.112 5.119 3.305 1.00 90.31 191 GLU A CA 1
ATOM 1533 C C . GLU A 1 191 ? 1.856 5.880 2.868 1.00 90.31 191 GLU A C 1
ATOM 1535 O O . GLU A 1 191 ? 1.486 5.904 1.692 1.00 90.31 191 GLU A O 1
ATOM 1540 N N . PHE A 1 192 ? 1.186 6.518 3.827 1.00 91.31 192 PHE A N 1
ATOM 1541 C CA . PHE A 1 192 ? -0.020 7.299 3.566 1.00 91.31 192 PHE A CA 1
ATOM 1542 C C . PHE A 1 192 ? 0.322 8.619 2.880 1.00 91.31 192 PHE A C 1
ATOM 1544 O O . PHE A 1 192 ? 1.096 9.420 3.403 1.00 91.31 192 PHE A O 1
ATOM 1551 N N . TYR A 1 193 ? -0.318 8.897 1.744 1.00 89.56 193 TYR A N 1
ATOM 1552 C CA . TYR A 1 193 ? -0.158 10.170 1.056 1.00 89.56 193 TYR A CA 1
ATOM 1553 C C . TYR A 1 193 ? -0.911 11.283 1.794 1.00 89.56 193 TYR A C 1
ATOM 1555 O O . TYR A 1 193 ? -2.134 11.245 1.910 1.00 89.56 193 TYR A O 1
ATOM 1563 N N . GLN A 1 194 ? -0.202 12.317 2.247 1.00 88.25 194 GLN A N 1
ATOM 1564 C CA . GLN A 1 194 ? -0.773 13.407 3.041 1.00 88.25 194 GLN A CA 1
ATOM 1565 C C . GLN A 1 194 ? -0.859 14.725 2.256 1.00 88.25 194 GLN A C 1
ATOM 1567 O O . GLN A 1 194 ? -1.547 15.648 2.676 1.00 88.25 194 GLN A O 1
ATOM 1572 N N . GLY A 1 195 ? -0.229 14.877 1.091 1.00 83.31 195 GLY A N 1
ATOM 1573 C CA . GLY A 1 195 ? -0.091 16.199 0.478 1.00 83.31 195 GLY A CA 1
ATOM 1574 C C . GLY A 1 195 ? 1.118 16.352 -0.418 1.00 83.31 195 GLY A C 1
ATOM 1575 O O . GLY A 1 195 ? 1.917 15.437 -0.594 1.00 83.31 195 GLY A O 1
ATOM 1576 N N . LYS A 1 196 ? 1.259 17.553 -0.982 1.00 78.00 196 LYS A N 1
ATOM 1577 C CA . LYS A 1 196 ? 2.509 17.956 -1.626 1.00 78.00 196 LYS A CA 1
ATOM 1578 C C . LYS A 1 196 ? 3.633 17.856 -0.592 1.00 78.00 196 LYS A C 1
ATOM 1580 O O . LYS A 1 196 ? 3.455 18.295 0.537 1.00 78.00 196 LYS A O 1
ATOM 1585 N N . GLY A 1 197 ? 4.750 17.248 -0.976 1.00 73.50 197 GLY A N 1
ATOM 1586 C CA . GLY A 1 197 ? 5.875 17.009 -0.072 1.00 73.50 197 GLY A CA 1
ATOM 1587 C C . GLY A 1 197 ? 5.746 15.750 0.784 1.00 73.50 197 GLY A C 1
ATOM 1588 O O . GLY A 1 197 ? 6.743 15.341 1.368 1.00 73.50 197 GLY A O 1
ATOM 1589 N N . THR A 1 198 ? 4.580 15.082 0.822 1.00 77.19 198 THR A N 1
ATOM 1590 C CA . THR A 1 198 ? 4.519 13.760 1.453 1.00 77.19 198 THR A CA 1
ATOM 1591 C C . THR A 1 198 ? 5.449 12.836 0.728 1.00 77.19 198 THR A C 1
ATOM 1593 O O . THR A 1 198 ? 5.341 12.657 -0.487 1.00 77.19 198 THR A O 1
ATOM 1596 N N . GLY A 1 199 ? 6.333 12.244 1.505 1.00 67.00 199 GLY A N 1
ATOM 1597 C CA . GLY A 1 199 ? 7.218 11.281 0.948 1.00 67.00 199 GLY A CA 1
ATOM 1598 C C . GLY A 1 199 ? 8.220 11.884 -0.031 1.00 67.00 199 GLY A C 1
ATOM 1599 O O . GLY A 1 199 ? 8.557 11.265 -1.045 1.00 67.00 199 GLY A O 1
ATOM 1600 N N . VAL A 1 200 ? 8.697 13.089 0.270 1.00 76.50 200 VAL A N 1
ATOM 1601 C CA . VAL A 1 200 ? 9.907 13.645 -0.326 1.00 76.50 200 VAL A CA 1
ATOM 1602 C C . VAL A 1 200 ? 11.009 13.590 0.722 1.00 76.50 200 VAL A C 1
ATOM 1604 O O . VAL A 1 200 ? 11.039 14.385 1.653 1.00 76.50 200 VAL A O 1
ATOM 1607 N N . ASP A 1 201 ? 11.909 12.630 0.563 1.00 79.88 201 ASP A N 1
ATOM 1608 C CA . ASP A 1 201 ? 13.195 12.625 1.249 1.00 79.88 201 ASP A CA 1
ATOM 1609 C C . ASP A 1 201 ? 14.100 13.674 0.574 1.00 79.88 201 ASP A C 1
ATOM 1611 O O . ASP A 1 201 ? 14.320 13.560 -0.643 1.00 79.88 201 ASP A O 1
ATOM 1615 N N . PRO A 1 202 ? 14.627 14.679 1.306 1.00 83.75 202 PRO A N 1
ATOM 1616 C CA . PRO A 1 202 ? 15.552 15.676 0.764 1.00 83.75 202 PRO A CA 1
ATOM 1617 C C . PRO A 1 202 ? 16.719 15.062 -0.019 1.00 83.75 202 PRO A C 1
ATOM 1619 O O . PRO A 1 202 ? 17.109 15.600 -1.056 1.00 83.75 202 PRO A O 1
ATOM 1622 N N . LYS A 1 203 ? 17.206 13.884 0.398 1.00 85.06 203 LYS A N 1
ATOM 1623 C CA . LYS A 1 203 ? 18.273 13.132 -0.276 1.00 85.06 203 LYS A CA 1
ATOM 1624 C C . LYS A 1 203 ? 17.905 12.734 -1.706 1.00 85.06 203 LYS A C 1
ATOM 1626 O O . LYS A 1 203 ? 18.772 12.680 -2.573 1.00 85.06 203 LYS A O 1
ATOM 1631 N N . TYR A 1 204 ? 16.626 12.469 -1.970 1.00 86.69 204 TYR A N 1
ATOM 1632 C CA . TYR A 1 204 ? 16.126 11.965 -3.256 1.00 86.69 204 TYR A CA 1
ATOM 1633 C C . TYR A 1 204 ? 15.194 12.949 -3.977 1.00 86.69 204 TYR A C 1
ATOM 1635 O O . TYR A 1 204 ? 14.671 12.629 -5.044 1.00 86.69 204 TYR A O 1
ATOM 1643 N N . ALA A 1 205 ? 14.983 14.152 -3.434 1.00 82.50 205 ALA A N 1
ATOM 1644 C CA . ALA A 1 205 ? 14.056 15.144 -3.982 1.00 82.50 205 ALA A CA 1
ATOM 1645 C C . ALA A 1 205 ? 14.381 15.529 -5.437 1.00 82.50 205 ALA A C 1
ATOM 1647 O O . ALA A 1 205 ? 13.476 15.681 -6.259 1.00 82.50 205 ALA A O 1
ATOM 1648 N N . HIS A 1 206 ? 15.672 15.597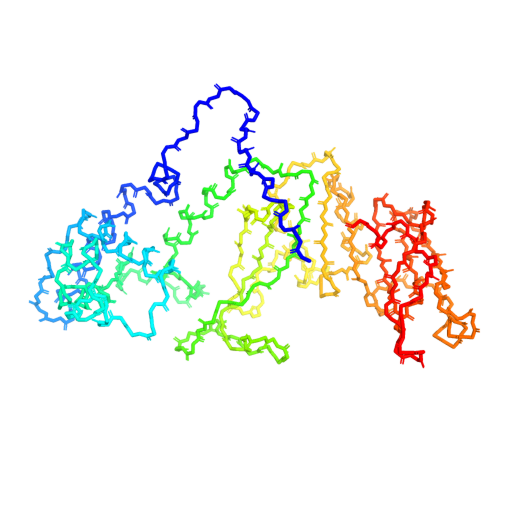 -5.778 1.00 84.06 206 HIS A N 1
ATOM 1649 C CA . HIS A 1 206 ? 16.174 15.892 -7.124 1.00 84.06 206 HIS A CA 1
ATOM 1650 C C . HIS A 1 206 ? 15.794 14.833 -8.182 1.00 84.06 206 HIS A C 1
ATOM 1652 O O . HIS A 1 206 ? 15.850 15.107 -9.381 1.00 84.06 206 HIS A O 1
ATOM 1658 N N . LEU A 1 207 ? 15.377 13.631 -7.760 1.00 83.06 207 LEU A N 1
ATOM 1659 C CA . LEU A 1 207 ? 14.899 12.558 -8.641 1.00 83.06 207 LEU A CA 1
ATOM 1660 C C . LEU A 1 207 ? 13.389 12.649 -8.920 1.00 83.06 207 LEU A C 1
ATOM 1662 O O . LEU A 1 207 ? 12.879 11.936 -9.784 1.00 83.06 207 LEU A O 1
ATOM 1666 N N . GLY A 1 208 ? 12.671 13.525 -8.211 1.00 83.75 208 GLY A N 1
ATOM 1667 C CA . GLY A 1 208 ? 11.220 13.683 -8.288 1.00 83.75 208 GLY A CA 1
ATOM 1668 C C . GLY A 1 208 ? 10.445 12.839 -7.268 1.00 83.75 208 GLY A C 1
ATOM 1669 O O . GLY A 1 208 ? 10.976 11.925 -6.639 1.00 83.75 208 GLY A O 1
ATOM 1670 N N . LEU A 1 209 ? 9.152 13.151 -7.112 1.00 80.12 209 LEU A N 1
ATOM 1671 C CA . LEU A 1 209 ? 8.283 12.572 -6.076 1.00 80.12 209 LEU A CA 1
ATOM 1672 C C . LEU A 1 209 ? 8.189 11.041 -6.151 1.00 80.12 209 LEU A C 1
ATOM 1674 O O . LEU A 1 209 ? 8.386 10.376 -5.142 1.00 80.12 209 LEU A O 1
ATOM 1678 N N . GLY A 1 210 ? 7.906 10.486 -7.336 1.00 82.50 210 GLY A N 1
ATOM 1679 C CA . GLY A 1 210 ? 7.765 9.035 -7.511 1.00 82.50 210 GLY A CA 1
ATOM 1680 C C . GLY A 1 210 ? 9.039 8.288 -7.117 1.00 82.50 210 GLY A C 1
ATOM 1681 O O . GLY A 1 210 ? 8.983 7.340 -6.342 1.00 82.50 210 GLY A O 1
ATOM 1682 N N . CYS A 1 211 ? 10.196 8.781 -7.559 1.00 85.94 211 CYS A N 1
ATOM 1683 C CA . CYS A 1 211 ? 11.492 8.206 -7.212 1.00 85.94 211 CYS A CA 1
ATOM 1684 C C . CYS A 1 211 ? 11.769 8.294 -5.709 1.00 85.94 211 CYS A C 1
ATOM 1686 O O . CYS A 1 211 ? 12.202 7.317 -5.109 1.00 85.94 211 CYS A O 1
ATOM 1688 N N . SER A 1 212 ? 11.489 9.444 -5.089 1.00 87.62 212 SER A N 1
ATOM 1689 C CA . SER A 1 212 ? 11.686 9.629 -3.651 1.00 87.62 212 SER A CA 1
ATOM 1690 C C . SER A 1 212 ? 10.827 8.668 -2.823 1.00 87.62 212 SER A C 1
ATOM 1692 O O . SER A 1 212 ? 11.310 8.106 -1.842 1.00 87.62 212 SER A O 1
ATOM 1694 N N . VAL A 1 213 ? 9.582 8.427 -3.252 1.00 87.69 213 VAL A N 1
ATOM 1695 C CA . VAL A 1 213 ? 8.700 7.416 -2.652 1.00 87.69 213 VAL A CA 1
ATOM 1696 C C . VAL A 1 213 ? 9.283 6.019 -2.780 1.00 87.69 213 VAL A C 1
ATOM 1698 O O . VAL A 1 213 ? 9.422 5.344 -1.761 1.00 87.69 213 VAL A O 1
ATOM 1701 N N . VAL A 1 214 ? 9.683 5.612 -3.989 1.00 92.06 214 VAL A N 1
ATOM 1702 C CA . VAL A 1 214 ? 10.289 4.292 -4.212 1.00 92.06 214 VAL A CA 1
ATOM 1703 C C . VAL A 1 214 ? 11.510 4.100 -3.317 1.00 92.06 214 VAL A C 1
ATOM 1705 O O . VAL A 1 214 ? 11.589 3.097 -2.616 1.00 92.06 214 VAL A O 1
ATOM 1708 N N . MET A 1 215 ? 12.415 5.080 -3.266 1.00 92.88 215 MET A N 1
ATOM 1709 C CA . MET A 1 215 ? 13.634 4.977 -2.462 1.00 92.88 215 MET A CA 1
ATOM 1710 C C . MET A 1 215 ? 13.361 4.770 -0.967 1.00 92.88 215 MET A C 1
ATOM 1712 O O . MET A 1 215 ? 14.097 4.022 -0.332 1.00 92.88 215 MET A O 1
ATOM 1716 N N . ARG A 1 216 ? 12.295 5.353 -0.403 1.00 89.25 216 ARG A N 1
ATOM 1717 C CA . ARG A 1 216 ? 11.935 5.096 1.000 1.00 89.25 216 ARG A CA 1
ATOM 1718 C C . ARG A 1 216 ? 11.284 3.741 1.224 1.00 89.25 216 ARG A C 1
ATOM 1720 O O . ARG A 1 216 ? 11.603 3.080 2.205 1.00 89.25 216 ARG A O 1
ATOM 1727 N N . VAL A 1 217 ? 10.387 3.301 0.341 1.00 89.38 217 VAL A N 1
ATOM 1728 C CA . VAL A 1 217 ? 9.715 2.000 0.532 1.00 89.38 217 VAL A CA 1
ATOM 1729 C C . VAL A 1 217 ? 10.660 0.817 0.308 1.00 89.38 217 VAL A C 1
ATOM 1731 O O . VAL A 1 217 ? 10.429 -0.271 0.835 1.00 89.38 217 VAL A O 1
ATOM 1734 N N . VAL A 1 218 ? 11.754 1.016 -0.432 1.00 92.56 218 VAL A N 1
ATOM 1735 C CA . VAL A 1 218 ? 12.823 0.017 -0.561 1.00 92.56 218 VAL A CA 1
ATOM 1736 C C . VAL A 1 218 ? 13.903 0.154 0.510 1.00 92.56 218 VAL A C 1
ATOM 1738 O O . VAL A 1 218 ? 14.816 -0.665 0.534 1.00 92.56 218 VAL A O 1
ATOM 1741 N N . GLU A 1 219 ? 13.852 1.159 1.391 1.00 90.50 219 GLU A N 1
ATOM 1742 C CA . GLU A 1 219 ? 14.869 1.363 2.436 1.00 90.50 219 GLU A CA 1
ATOM 1743 C C . GLU A 1 219 ? 14.973 0.146 3.361 1.00 90.50 219 GLU A C 1
ATOM 1745 O O . GLU A 1 219 ? 16.076 -0.264 3.698 1.00 90.50 219 GLU A O 1
ATOM 1750 N N . SER A 1 220 ? 13.839 -0.493 3.668 1.00 89.06 220 SER A N 1
ATOM 1751 C CA . SER A 1 220 ? 13.787 -1.721 4.468 1.00 89.06 220 SER A CA 1
ATOM 1752 C C . SER A 1 220 ? 14.191 -2.997 3.721 1.00 89.06 220 SER A C 1
ATOM 1754 O O . SER A 1 220 ? 14.192 -4.064 4.328 1.00 89.06 220 SER A O 1
ATOM 1756 N N . LEU A 1 221 ? 14.496 -2.933 2.418 1.00 92.12 221 LEU A N 1
ATOM 1757 C CA . LEU A 1 221 ? 15.044 -4.085 1.699 1.00 92.12 221 LEU A CA 1
ATOM 1758 C C . LEU A 1 221 ? 16.539 -4.248 1.997 1.00 92.12 221 LEU A C 1
ATOM 1760 O O . LEU A 1 221 ? 17.264 -3.246 1.990 1.00 92.12 221 LEU A O 1
ATOM 1764 N N . PRO A 1 222 ? 17.021 -5.494 2.159 1.00 91.31 222 PRO A N 1
ATOM 1765 C CA . PRO A 1 222 ? 18.442 -5.794 2.172 1.00 91.31 222 PRO A CA 1
ATOM 1766 C C . PRO A 1 222 ? 19.148 -5.218 0.941 1.00 91.31 222 PRO A C 1
ATOM 1768 O O . PRO A 1 222 ? 18.735 -5.431 -0.201 1.00 91.31 222 PRO A O 1
ATOM 1771 N N . LYS A 1 223 ? 20.219 -4.459 1.179 1.00 93.81 223 LYS A N 1
ATOM 1772 C CA . LYS A 1 223 ? 21.024 -3.835 0.123 1.00 93.81 223 LYS A CA 1
ATOM 1773 C C . LYS A 1 223 ? 22.085 -4.811 -0.378 1.00 93.81 223 LYS A C 1
ATOM 1775 O O . LYS A 1 223 ? 22.545 -5.663 0.376 1.00 93.81 223 LYS A O 1
ATOM 1780 N N . GLY A 1 224 ? 22.479 -4.682 -1.643 1.00 92.88 224 GLY A N 1
ATOM 1781 C CA . GLY A 1 224 ? 23.522 -5.532 -2.237 1.00 92.88 224 GLY A CA 1
ATOM 1782 C C . GLY A 1 224 ? 23.085 -6.958 -2.595 1.00 92.88 224 GLY A C 1
ATOM 1783 O O . GLY A 1 224 ? 23.907 -7.723 -3.083 1.00 92.88 224 GLY A O 1
ATOM 1784 N N . GLN A 1 225 ? 21.815 -7.320 -2.380 1.00 92.44 225 GLN A N 1
ATOM 1785 C CA . GLN A 1 225 ? 21.300 -8.672 -2.645 1.00 92.44 225 GLN A CA 1
ATOM 1786 C C . GLN A 1 225 ? 20.609 -8.817 -4.006 1.00 92.44 225 GLN A C 1
ATOM 1788 O O . GLN A 1 225 ? 20.159 -9.904 -4.349 1.00 92.44 225 GLN A O 1
ATOM 1793 N N . ASN A 1 226 ? 20.516 -7.739 -4.789 1.00 92.69 226 ASN A N 1
ATOM 1794 C CA . ASN A 1 226 ? 19.876 -7.718 -6.106 1.00 92.69 226 ASN A CA 1
ATOM 1795 C C . ASN A 1 226 ? 18.409 -8.183 -6.091 1.00 92.69 226 ASN A C 1
ATOM 1797 O O . ASN A 1 226 ? 17.916 -8.738 -7.072 1.00 92.69 226 ASN A O 1
ATOM 1801 N N . LEU A 1 227 ? 17.693 -7.903 -4.995 1.00 94.50 227 LEU A N 1
ATOM 1802 C CA . LEU A 1 227 ? 16.245 -8.105 -4.928 1.00 94.50 227 LEU A CA 1
ATOM 1803 C C . LEU A 1 227 ? 15.558 -7.255 -6.003 1.00 94.50 227 LEU A C 1
ATOM 1805 O O . LEU A 1 227 ? 15.980 -6.129 -6.280 1.00 94.50 227 LEU A O 1
ATOM 1809 N N . SER A 1 228 ? 14.492 -7.784 -6.593 1.00 95.88 228 SER A N 1
ATOM 1810 C CA . SER A 1 228 ? 13.792 -7.182 -7.725 1.00 95.88 228 SER A CA 1
ATOM 1811 C C . SER A 1 228 ? 12.569 -6.396 -7.273 1.00 95.88 228 SER A C 1
ATOM 1813 O O . SER A 1 228 ? 11.739 -6.879 -6.501 1.00 95.88 228 SER A O 1
ATOM 1815 N N . CYS A 1 229 ? 12.451 -5.168 -7.767 1.00 96.62 229 CYS A N 1
ATOM 1816 C CA . CYS A 1 229 ? 11.311 -4.290 -7.552 1.00 96.62 229 CYS A CA 1
ATOM 1817 C C . CYS A 1 229 ? 10.628 -3.956 -8.879 1.00 96.62 229 CYS A C 1
ATOM 1819 O O . CYS A 1 229 ? 11.272 -3.523 -9.833 1.00 96.62 229 CYS A O 1
ATOM 1821 N N . TYR A 1 230 ? 9.308 -4.082 -8.898 1.00 95.88 230 TYR A N 1
ATOM 1822 C CA . TYR A 1 230 ? 8.459 -3.791 -10.039 1.00 95.88 230 TYR A CA 1
ATOM 1823 C C . TYR A 1 230 ? 7.571 -2.593 -9.755 1.00 95.88 230 TYR A C 1
ATOM 1825 O O . TYR A 1 230 ? 7.012 -2.475 -8.664 1.00 95.88 230 TYR A O 1
ATOM 1833 N N . PHE A 1 231 ? 7.418 -1.708 -10.733 1.00 92.19 231 PHE A N 1
ATOM 1834 C CA . PHE A 1 231 ? 6.606 -0.504 -10.575 1.00 92.19 231 PHE A CA 1
ATOM 1835 C C . PHE A 1 231 ? 5.938 -0.066 -11.882 1.00 92.19 231 PHE A C 1
ATOM 1837 O O . PHE A 1 231 ? 6.347 -0.411 -12.996 1.00 92.19 231 PHE A O 1
ATOM 1844 N N . ASP A 1 232 ? 4.879 0.725 -11.741 1.00 91.62 232 ASP A N 1
ATOM 1845 C CA . ASP A 1 232 ? 4.147 1.292 -12.865 1.00 91.62 232 ASP A CA 1
ATOM 1846 C C . ASP A 1 232 ? 4.871 2.507 -13.495 1.00 91.62 232 ASP A C 1
ATOM 1848 O O . ASP A 1 232 ? 5.913 2.994 -13.041 1.00 91.62 232 ASP A O 1
ATOM 1852 N N . ASN A 1 233 ? 4.285 3.063 -14.557 1.00 91.69 233 ASN A N 1
ATOM 1853 C CA . ASN A 1 233 ? 4.854 4.225 -15.239 1.00 91.69 233 ASN A CA 1
ATOM 1854 C C . ASN A 1 233 ? 4.800 5.536 -14.447 1.00 91.69 233 ASN A C 1
ATOM 1856 O O . ASN A 1 233 ? 5.420 6.518 -14.878 1.00 91.69 233 ASN A O 1
ATOM 1860 N N . TYR A 1 234 ? 4.043 5.597 -13.349 1.00 88.62 234 TYR A N 1
ATOM 1861 C CA . TYR A 1 234 ? 4.033 6.758 -12.477 1.00 88.62 234 TYR A CA 1
ATOM 1862 C C . TYR A 1 234 ? 5.377 6.876 -11.752 1.00 88.62 234 TYR A C 1
ATOM 1864 O O . TYR A 1 234 ? 5.938 7.981 -11.717 1.00 88.62 234 TYR A O 1
ATOM 1872 N N . PHE A 1 235 ? 5.958 5.757 -11.309 1.00 90.81 235 PHE A N 1
ATOM 1873 C CA . PHE A 1 235 ? 7.251 5.733 -10.618 1.00 90.81 235 PHE A CA 1
ATOM 1874 C C . PHE A 1 235 ? 8.458 5.633 -11.557 1.00 90.81 235 PHE A C 1
ATOM 1876 O O . PHE A 1 235 ? 9.453 6.325 -11.336 1.00 90.81 235 PHE A O 1
ATOM 1883 N N . THR A 1 236 ? 8.382 4.826 -12.621 1.00 93.75 236 THR A N 1
ATOM 1884 C CA . THR A 1 236 ? 9.571 4.469 -13.415 1.00 93.75 236 THR A CA 1
ATOM 1885 C C . THR A 1 236 ? 10.239 5.670 -14.084 1.00 93.75 236 THR A C 1
ATOM 1887 O O . THR A 1 236 ? 9.600 6.482 -14.770 1.00 93.75 236 THR A O 1
ATOM 1890 N N . SER A 1 237 ? 11.561 5.748 -13.937 1.00 92.62 237 SER A N 1
ATOM 1891 C CA . SER A 1 237 ? 12.459 6.602 -14.715 1.00 92.62 237 SER A CA 1
ATOM 1892 C C . SER A 1 237 ? 13.839 5.948 -14.805 1.00 92.62 237 SER A C 1
ATOM 1894 O O . SER A 1 237 ? 14.200 5.170 -13.924 1.00 92.62 237 SER A O 1
ATOM 1896 N N . VAL A 1 238 ? 14.631 6.285 -15.827 1.00 92.94 238 VAL A N 1
ATOM 1897 C CA . VAL A 1 238 ? 16.008 5.767 -15.944 1.00 92.94 238 VAL A CA 1
ATOM 1898 C C . VAL A 1 238 ? 16.845 6.143 -14.712 1.00 92.94 238 VAL A C 1
ATOM 1900 O O . VAL A 1 238 ? 17.516 5.284 -14.150 1.00 92.94 238 VAL A O 1
ATOM 1903 N N . ARG A 1 239 ? 16.706 7.378 -14.202 1.00 91.75 239 ARG A N 1
ATOM 1904 C CA . ARG A 1 239 ? 17.422 7.837 -12.994 1.00 91.75 239 ARG A CA 1
ATOM 1905 C C . ARG A 1 239 ? 17.081 7.022 -11.745 1.00 91.75 239 ARG A C 1
ATOM 1907 O O . ARG A 1 239 ? 17.956 6.761 -10.926 1.00 91.75 239 ARG A O 1
ATOM 1914 N N . LEU A 1 240 ? 15.814 6.629 -11.583 1.00 93.69 240 LEU A N 1
ATOM 1915 C CA . LEU A 1 240 ? 15.402 5.761 -10.476 1.00 93.69 240 LEU A CA 1
ATOM 1916 C C . LEU A 1 240 ? 16.089 4.400 -10.569 1.00 93.69 240 LEU A C 1
ATOM 1918 O O . LEU A 1 240 ? 16.634 3.925 -9.580 1.00 93.69 240 LEU A O 1
ATOM 1922 N N . LEU A 1 241 ? 16.071 3.796 -11.756 1.00 95.25 241 LEU A N 1
ATOM 1923 C CA . LEU A 1 241 ? 16.656 2.480 -11.988 1.00 95.25 241 LEU A CA 1
ATOM 1924 C C . LEU A 1 241 ? 18.163 2.471 -11.723 1.00 95.25 241 LEU A C 1
ATOM 1926 O O . LEU A 1 241 ? 18.651 1.609 -10.996 1.00 95.25 241 LEU A O 1
ATOM 1930 N N . GLN A 1 242 ? 18.876 3.487 -12.212 1.00 93.25 242 GLN A N 1
ATOM 1931 C CA . GLN A 1 242 ? 20.289 3.696 -11.894 1.00 93.25 242 GLN A CA 1
ATOM 1932 C C . GLN A 1 242 ? 20.501 3.811 -10.382 1.00 93.25 242 GLN A C 1
ATOM 1934 O O . GLN A 1 242 ? 21.360 3.137 -9.817 1.00 93.25 242 GLN A O 1
ATOM 1939 N N . LYS A 1 243 ? 19.672 4.604 -9.686 1.00 93.62 243 LYS A N 1
ATOM 1940 C CA . LYS A 1 243 ? 19.810 4.780 -8.238 1.00 93.62 243 LYS A CA 1
ATOM 1941 C C . LYS A 1 243 ? 19.571 3.489 -7.454 1.00 93.62 243 LYS A C 1
ATOM 1943 O O . LYS A 1 243 ? 20.331 3.219 -6.524 1.00 93.62 243 LYS A O 1
ATOM 1948 N N . LEU A 1 244 ? 18.566 2.697 -7.825 1.00 95.38 244 LEU A N 1
ATOM 1949 C CA . LEU A 1 244 ? 18.300 1.387 -7.220 1.00 95.38 244 LEU A CA 1
ATOM 1950 C C . LEU A 1 244 ? 19.491 0.442 -7.415 1.00 95.38 244 LEU A C 1
ATOM 1952 O O . LEU A 1 244 ? 19.946 -0.180 -6.454 1.00 95.38 244 LEU A O 1
ATOM 1956 N N . LYS A 1 245 ? 20.076 0.434 -8.618 1.00 94.31 245 LYS A N 1
ATOM 1957 C CA . LYS A 1 245 ? 21.269 -0.363 -8.919 1.00 94.31 245 LYS A CA 1
ATOM 1958 C C . LYS A 1 245 ? 22.450 -0.003 -8.008 1.00 94.31 245 LYS A C 1
ATOM 1960 O O . LYS A 1 245 ? 23.100 -0.906 -7.495 1.00 94.31 245 LYS A O 1
ATOM 1965 N N . THR A 1 246 ? 22.665 1.286 -7.696 1.00 93.56 246 THR A N 1
ATOM 1966 C CA . THR A 1 246 ? 23.742 1.713 -6.765 1.00 93.56 246 THR A CA 1
ATOM 1967 C C . THR A 1 246 ? 23.601 1.174 -5.341 1.00 93.56 246 THR A C 1
ATOM 1969 O O . THR A 1 246 ? 24.576 1.168 -4.598 1.00 93.56 246 THR A O 1
ATOM 1972 N N . VAL A 1 247 ? 22.403 0.738 -4.942 1.00 94.00 247 VAL A N 1
ATOM 1973 C CA . VAL A 1 247 ? 22.151 0.135 -3.623 1.00 94.00 247 VAL A CA 1
ATOM 1974 C C . VAL A 1 247 ? 21.916 -1.378 -3.714 1.00 94.00 247 VAL A C 1
ATOM 1976 O O . VAL A 1 247 ? 21.471 -1.996 -2.747 1.00 94.00 247 VAL A O 1
ATOM 1979 N N . GLY A 1 248 ? 22.218 -1.983 -4.869 1.00 95.00 248 GLY A N 1
ATOM 1980 C CA . GLY A 1 248 ? 22.066 -3.415 -5.117 1.00 95.00 248 GLY A CA 1
ATOM 1981 C C . GLY A 1 248 ? 20.612 -3.878 -5.100 1.00 95.00 248 GLY A C 1
ATOM 1982 O O . GLY A 1 248 ? 20.313 -4.922 -4.528 1.00 95.00 248 GLY A O 1
ATOM 1983 N N . ILE A 1 249 ? 19.710 -3.071 -5.662 1.00 96.56 249 ILE A N 1
ATOM 1984 C CA . ILE A 1 249 ? 18.304 -3.413 -5.892 1.00 96.56 249 ILE A CA 1
ATOM 1985 C C . ILE A 1 249 ? 18.048 -3.323 -7.395 1.00 96.56 249 ILE A C 1
ATOM 1987 O O . ILE A 1 249 ? 18.388 -2.327 -8.039 1.00 96.56 249 ILE A O 1
ATOM 1991 N N . LEU A 1 250 ? 17.445 -4.362 -7.959 1.00 96.75 250 LEU A N 1
ATOM 1992 C CA . LEU A 1 250 ? 17.064 -4.391 -9.362 1.00 96.75 250 LEU A CA 1
ATOM 1993 C C . LEU A 1 250 ? 15.668 -3.796 -9.527 1.00 96.75 250 LEU A C 1
ATOM 1995 O O . LEU A 1 250 ? 14.804 -3.940 -8.664 1.00 96.75 250 LEU A O 1
ATOM 1999 N N . GLY A 1 251 ? 15.448 -3.090 -10.627 1.00 96.56 251 GLY A N 1
ATOM 2000 C CA . GLY A 1 251 ? 14.195 -2.408 -10.900 1.00 96.56 251 GLY A CA 1
ATOM 2001 C C . GLY A 1 251 ? 13.705 -2.708 -12.304 1.00 96.56 251 GLY A C 1
ATOM 2002 O O . GLY A 1 251 ? 14.491 -2.626 -13.245 1.00 96.56 251 GLY A O 1
ATOM 2003 N N . THR A 1 252 ? 12.412 -2.982 -12.450 1.00 97.31 252 THR A N 1
ATOM 2004 C CA . THR A 1 252 ? 11.743 -3.169 -13.742 1.00 97.31 252 THR A CA 1
ATOM 2005 C C . THR A 1 252 ? 10.418 -2.416 -13.733 1.00 97.31 252 THR A C 1
ATOM 2007 O O . THR A 1 252 ? 9.646 -2.484 -12.781 1.00 97.31 252 THR A O 1
ATOM 2010 N N . GLY A 1 253 ? 10.115 -1.676 -14.795 1.00 96.44 253 GLY A N 1
ATOM 2011 C CA . GLY A 1 253 ? 8.831 -0.993 -14.863 1.00 96.44 253 GLY A CA 1
ATOM 2012 C C . GLY A 1 253 ? 8.495 -0.440 -16.231 1.00 96.44 253 GLY A C 1
ATOM 2013 O O . GLY A 1 253 ? 9.364 -0.133 -17.052 1.00 96.44 253 GLY A O 1
ATOM 2014 N N . THR A 1 254 ? 7.197 -0.272 -16.476 1.00 95.44 254 THR A N 1
ATOM 2015 C CA . THR A 1 254 ? 6.742 0.461 -17.664 1.00 95.44 254 THR A CA 1
ATOM 2016 C C . THR A 1 254 ? 7.216 1.908 -17.572 1.00 95.44 254 THR A C 1
ATOM 2018 O O . THR A 1 254 ? 7.132 2.524 -16.515 1.00 95.44 254 THR A O 1
ATOM 2021 N N . ILE A 1 255 ? 7.718 2.482 -18.664 1.00 94.94 255 ILE A N 1
ATOM 2022 C CA . ILE A 1 255 ? 8.311 3.825 -18.665 1.00 94.94 255 ILE A CA 1
ATOM 2023 C C . ILE A 1 255 ? 7.637 4.743 -19.689 1.00 94.94 255 ILE A C 1
ATOM 2025 O O . ILE A 1 255 ? 7.307 4.365 -20.817 1.00 94.94 255 ILE A O 1
ATOM 2029 N N . ARG A 1 256 ? 7.419 6.002 -19.297 1.00 92.38 256 ARG A N 1
ATOM 2030 C CA . ARG A 1 256 ? 6.886 7.027 -20.204 1.00 92.38 256 ARG A CA 1
ATOM 2031 C C . ARG A 1 256 ? 7.972 7.492 -21.170 1.00 92.38 256 ARG A C 1
ATOM 2033 O O . ARG A 1 256 ? 9.122 7.667 -20.781 1.00 92.38 256 ARG A O 1
ATOM 2040 N N . SER A 1 257 ? 7.597 7.772 -22.418 1.00 89.56 257 SER A N 1
ATOM 2041 C CA . SER A 1 257 ? 8.543 8.188 -23.466 1.00 89.56 257 SER A CA 1
ATOM 2042 C C . SER A 1 257 ? 9.335 9.460 -23.134 1.00 89.56 257 SER A C 1
ATOM 2044 O O . SER A 1 257 ? 10.444 9.620 -23.624 1.00 89.56 257 SER A O 1
ATOM 2046 N N . ASN A 1 258 ? 8.810 10.345 -22.283 1.00 88.38 258 ASN A N 1
ATOM 2047 C CA . ASN A 1 258 ? 9.510 11.553 -21.837 1.00 88.38 258 ASN A CA 1
ATOM 2048 C C . ASN A 1 258 ? 10.489 11.316 -20.668 1.00 88.38 258 ASN A C 1
ATOM 2050 O O . ASN A 1 258 ? 11.042 12.274 -20.141 1.00 88.38 258 ASN A O 1
ATOM 2054 N N . ARG A 1 259 ? 10.684 10.066 -20.227 1.00 87.94 259 ARG A N 1
ATOM 2055 C CA . ARG A 1 259 ? 11.574 9.693 -19.110 1.00 87.94 259 ARG A CA 1
ATOM 2056 C C . ARG A 1 259 ? 12.749 8.807 -19.537 1.00 87.94 259 ARG A C 1
ATOM 2058 O O . ARG A 1 259 ? 13.409 8.228 -18.682 1.00 87.94 259 ARG A O 1
ATOM 2065 N N . LEU A 1 260 ? 13.005 8.710 -20.843 1.00 87.00 260 LEU A N 1
ATOM 2066 C CA . LEU A 1 260 ? 14.021 7.834 -21.437 1.00 87.00 260 LEU A CA 1
ATOM 2067 C C . LEU A 1 260 ? 15.456 8.397 -21.387 1.00 87.00 260 LEU A C 1
ATOM 2069 O O . LEU A 1 260 ? 16.358 7.728 -21.869 1.00 87.00 260 LEU A O 1
ATOM 2073 N N . LEU A 1 261 ? 15.667 9.611 -20.852 1.00 85.94 261 LEU A N 1
ATOM 2074 C CA . LEU A 1 261 ? 16.973 10.301 -20.808 1.00 85.94 261 LEU A CA 1
ATOM 2075 C C . LEU A 1 261 ? 17.731 10.258 -22.150 1.00 85.94 261 LEU A C 1
ATOM 2077 O O . LEU A 1 261 ? 18.833 9.738 -22.230 1.00 85.94 261 LEU A O 1
ATOM 2081 N N . GLY A 1 262 ? 17.118 10.749 -23.229 1.00 80.31 262 GLY A N 1
ATOM 2082 C CA . GLY A 1 262 ? 17.786 10.836 -24.537 1.00 80.31 262 GLY A CA 1
ATOM 2083 C C . GLY A 1 262 ? 17.886 9.521 -25.322 1.00 80.31 262 GLY A C 1
ATOM 2084 O O . GLY A 1 262 ? 18.189 9.556 -26.514 1.00 80.31 262 GLY A O 1
ATOM 2085 N N . CYS A 1 263 ? 17.536 8.371 -24.729 1.00 85.19 263 CYS A N 1
ATOM 2086 C CA . CYS A 1 263 ? 17.524 7.096 -25.447 1.00 85.19 263 CYS A CA 1
ATOM 2087 C C . CYS A 1 263 ? 16.503 7.115 -26.595 1.00 85.19 263 CYS A C 1
ATOM 2089 O O . CYS A 1 263 ? 15.284 7.103 -26.384 1.00 85.19 263 CYS A O 1
ATOM 2091 N N . THR A 1 264 ? 17.020 7.122 -27.824 1.00 89.19 264 THR A N 1
ATOM 2092 C CA . THR A 1 264 ? 16.212 7.186 -29.043 1.00 89.19 264 THR A CA 1
ATOM 2093 C C . THR A 1 264 ? 15.870 5.778 -29.521 1.00 89.19 264 THR A C 1
ATOM 2095 O O . THR A 1 264 ? 16.727 5.028 -29.985 1.00 89.19 264 THR A O 1
ATOM 2098 N N . LEU A 1 265 ? 14.591 5.432 -29.386 1.00 93.31 265 LEU A N 1
ATOM 2099 C CA . LEU A 1 265 ? 13.976 4.205 -29.897 1.00 93.31 265 LEU A CA 1
ATOM 2100 C C . LEU A 1 265 ? 13.235 4.499 -31.208 1.00 93.31 265 LEU A C 1
ATOM 2102 O O . LEU A 1 265 ? 12.771 5.629 -31.402 1.00 93.31 265 LEU A O 1
ATOM 2106 N N . LYS A 1 266 ? 13.021 3.473 -32.038 1.00 94.94 266 LYS A N 1
ATOM 2107 C CA . LYS A 1 266 ? 12.190 3.512 -33.253 1.00 94.94 266 LYS A CA 1
ATOM 2108 C C . LYS A 1 266 ? 10.902 4.283 -33.017 1.00 94.94 266 LYS A C 1
ATOM 2110 O O . LYS A 1 266 ? 10.209 4.086 -32.011 1.00 94.94 266 LYS A O 1
ATOM 2115 N N . SER A 1 267 ? 10.553 5.159 -33.949 1.00 94.69 267 SER A N 1
ATOM 2116 C CA . SER A 1 267 ? 9.360 5.990 -33.851 1.00 94.69 267 SER A CA 1
ATOM 2117 C C . SER A 1 267 ? 8.088 5.144 -33.781 1.00 94.69 267 SER A C 1
ATOM 2119 O O . SER A 1 267 ? 8.028 3.996 -34.225 1.00 94.69 267 SER A O 1
ATOM 2121 N N . LYS A 1 268 ? 7.002 5.741 -33.277 1.00 93.56 268 LYS A N 1
ATOM 2122 C CA . LYS A 1 268 ? 5.700 5.059 -33.244 1.00 93.56 268 LYS A CA 1
ATOM 2123 C C . LYS A 1 268 ? 5.226 4.630 -34.639 1.00 93.56 268 LYS A C 1
ATOM 2125 O O . LYS A 1 268 ? 4.497 3.650 -34.751 1.00 93.56 268 LYS A O 1
ATOM 2130 N N . LYS A 1 269 ? 5.612 5.367 -35.687 1.00 95.00 269 LYS A N 1
ATOM 2131 C CA . LYS A 1 269 ? 5.255 5.071 -37.080 1.00 95.00 269 LYS A CA 1
ATOM 2132 C C . LYS A 1 269 ? 5.996 3.834 -37.585 1.00 95.00 269 LYS A C 1
ATOM 2134 O O . LYS A 1 269 ? 5.363 2.966 -38.174 1.00 95.00 269 LYS A O 1
ATOM 2139 N N . GLU A 1 270 ? 7.295 3.740 -37.310 1.00 96.69 270 GLU A N 1
ATOM 2140 C CA . GLU A 1 270 ? 8.119 2.578 -37.672 1.00 96.69 270 GLU A CA 1
ATOM 2141 C C . GLU A 1 270 ? 7.635 1.315 -36.960 1.00 96.69 270 GLU A C 1
ATOM 2143 O O . GLU A 1 270 ? 7.334 0.327 -37.623 1.00 96.69 270 GLU A O 1
ATOM 2148 N N . MET A 1 271 ? 7.424 1.383 -35.640 1.00 96.75 271 MET A N 1
ATOM 2149 C CA . MET A 1 271 ? 6.914 0.245 -34.859 1.00 96.75 271 MET A CA 1
ATOM 2150 C C . MET A 1 271 ? 5.577 -0.281 -35.396 1.00 96.75 271 MET A C 1
ATOM 2152 O O . MET A 1 271 ? 5.383 -1.486 -35.527 1.00 96.75 271 MET A O 1
ATOM 2156 N N . ARG A 1 272 ? 4.647 0.620 -35.742 1.00 94.38 272 ARG A N 1
ATOM 2157 C CA . ARG A 1 272 ? 3.340 0.244 -36.305 1.00 94.38 272 ARG A CA 1
ATOM 2158 C C . ARG A 1 272 ? 3.452 -0.352 -37.706 1.00 94.38 272 ARG A C 1
ATOM 2160 O O . ARG A 1 272 ? 2.675 -1.243 -38.025 1.00 94.38 272 ARG A O 1
ATOM 2167 N N . LYS A 1 273 ? 4.391 0.136 -38.523 1.00 95.62 273 LYS A N 1
ATOM 2168 C CA . LYS A 1 273 ? 4.648 -0.379 -39.875 1.00 95.62 273 LYS A CA 1
ATOM 2169 C C . LYS A 1 273 ? 5.207 -1.803 -39.833 1.00 95.62 273 LYS A C 1
ATOM 2171 O O . LYS A 1 273 ? 4.799 -2.625 -40.641 1.00 95.62 273 LYS A O 1
ATOM 2176 N N . GLU A 1 274 ? 6.114 -2.084 -38.899 1.00 95.44 274 GLU A N 1
ATOM 2177 C CA . GLU A 1 274 ? 6.694 -3.423 -38.698 1.00 95.44 274 GLU A CA 1
ATOM 2178 C C . GLU A 1 274 ? 5.696 -4.408 -38.066 1.00 95.44 274 GLU A C 1
ATOM 2180 O O . GLU A 1 274 ? 5.809 -5.620 -38.239 1.00 95.44 274 GLU A O 1
ATOM 2185 N N . GLY A 1 275 ? 4.662 -3.889 -37.402 1.00 94.00 275 GLY A N 1
ATOM 2186 C CA . GLY A 1 275 ? 3.518 -4.666 -36.947 1.00 94.00 275 GLY A CA 1
ATOM 2187 C C . GLY A 1 275 ? 3.666 -5.213 -35.529 1.00 94.00 275 GLY A C 1
ATOM 2188 O O . GLY A 1 275 ? 4.598 -4.905 -34.783 1.00 94.00 275 GLY A O 1
ATOM 2189 N N . ARG A 1 276 ? 2.672 -5.994 -35.108 1.00 94.62 276 ARG A N 1
ATOM 2190 C CA . ARG A 1 276 ? 2.551 -6.481 -33.729 1.00 94.62 276 ARG A CA 1
ATOM 2191 C C . ARG A 1 276 ? 3.601 -7.552 -33.417 1.00 94.62 276 ARG A C 1
ATOM 2193 O O . ARG A 1 276 ? 3.855 -8.427 -34.234 1.00 94.62 276 ARG A O 1
ATOM 2200 N N . GLY A 1 277 ? 4.200 -7.483 -32.230 1.00 94.75 277 GLY A N 1
ATOM 2201 C CA . GLY A 1 277 ? 5.357 -8.292 -31.836 1.00 94.75 277 GLY A CA 1
ATOM 2202 C C . GLY A 1 277 ? 6.709 -7.658 -32.181 1.00 94.75 277 GLY A C 1
ATOM 2203 O O . GLY A 1 277 ? 7.742 -8.219 -31.821 1.00 94.75 277 GLY A O 1
ATOM 2204 N N . THR A 1 278 ? 6.724 -6.492 -32.839 1.00 97.06 278 THR A N 1
ATOM 2205 C CA . THR A 1 278 ? 7.960 -5.738 -33.089 1.00 97.06 278 THR A CA 1
ATOM 2206 C C . THR A 1 278 ? 8.601 -5.315 -31.773 1.00 97.06 278 THR A C 1
ATOM 2208 O O . THR A 1 278 ? 7.921 -4.817 -30.870 1.00 97.06 278 THR A O 1
ATOM 2211 N N . ILE A 1 279 ? 9.916 -5.504 -31.680 1.00 97.56 279 ILE A N 1
ATOM 2212 C CA . ILE A 1 279 ? 10.737 -5.172 -30.517 1.00 97.56 279 ILE A CA 1
ATOM 2213 C C . ILE A 1 279 ? 11.866 -4.256 -30.983 1.00 97.56 279 ILE A C 1
ATOM 2215 O O . ILE A 1 279 ? 12.560 -4.569 -31.948 1.00 97.56 279 ILE A O 1
ATOM 2219 N N . ASP A 1 280 ? 12.065 -3.161 -30.266 1.00 97.06 280 ASP A N 1
ATOM 2220 C CA . ASP A 1 280 ? 13.248 -2.314 -30.359 1.00 97.06 280 ASP A CA 1
ATOM 2221 C C . ASP A 1 280 ? 13.845 -2.139 -28.962 1.00 97.06 280 ASP A C 1
ATOM 2223 O O . ASP A 1 280 ? 13.112 -2.127 -27.972 1.00 97.06 280 ASP A O 1
ATOM 2227 N N . SER A 1 281 ? 15.163 -2.025 -28.856 1.00 95.81 281 SER A N 1
ATOM 2228 C CA . SER A 1 281 ? 15.817 -1.893 -27.556 1.00 95.81 281 SER A CA 1
ATOM 2229 C C . SER A 1 281 ? 17.064 -1.036 -27.613 1.00 95.81 281 SER A C 1
ATOM 2231 O O . SER A 1 281 ? 17.831 -1.088 -28.575 1.00 95.81 281 SER A O 1
ATOM 2233 N N . LYS A 1 282 ? 17.298 -0.299 -26.531 1.00 94.69 282 LYS A N 1
ATOM 2234 C CA . LYS A 1 282 ? 18.508 0.485 -26.295 1.00 94.69 282 LYS A CA 1
ATOM 2235 C C . LYS A 1 282 ? 18.993 0.259 -24.875 1.00 94.69 282 LYS A C 1
ATOM 2237 O O . LYS A 1 282 ? 18.215 -0.114 -24.004 1.00 94.69 282 LYS A O 1
ATOM 2242 N N . ILE A 1 283 ? 20.273 0.505 -24.659 1.00 91.81 283 ILE A N 1
ATOM 2243 C CA . ILE A 1 283 ? 20.871 0.571 -23.330 1.00 91.81 283 ILE A CA 1
ATOM 2244 C C . ILE A 1 283 ? 21.146 2.053 -23.055 1.00 91.81 283 ILE A C 1
ATOM 2246 O O . ILE A 1 283 ? 21.472 2.792 -23.987 1.00 91.81 283 ILE A O 1
ATOM 2250 N N . SER A 1 284 ? 20.942 2.501 -21.817 1.00 88.31 284 SER A N 1
ATOM 2251 C CA . SER A 1 284 ? 21.317 3.850 -21.378 1.00 88.31 284 SER A CA 1
ATOM 2252 C C . SER A 1 284 ? 22.802 4.112 -21.625 1.00 88.31 284 SER A C 1
ATOM 2254 O O . SER A 1 284 ? 23.586 3.168 -21.614 1.00 88.31 284 SER A O 1
ATOM 2256 N N . GLU A 1 285 ? 23.201 5.375 -21.773 1.00 81.31 285 GLU A N 1
ATOM 2257 C CA . GLU A 1 285 ? 24.606 5.756 -22.014 1.00 81.31 285 GLU A CA 1
ATOM 2258 C C . GLU A 1 285 ? 25.570 5.152 -20.981 1.00 81.31 285 GLU A C 1
ATOM 2260 O O . GLU A 1 285 ? 26.603 4.607 -21.355 1.00 81.31 285 GLU A O 1
ATOM 2265 N N . ASP A 1 286 ? 25.168 5.120 -19.709 1.00 79.50 286 ASP A N 1
ATOM 2266 C CA . ASP A 1 286 ? 25.958 4.542 -18.612 1.00 79.50 286 ASP A CA 1
ATOM 2267 C C . ASP A 1 286 ? 26.011 2.996 -18.620 1.00 79.50 286 ASP A C 1
ATOM 2269 O O . ASP A 1 286 ? 26.536 2.381 -17.700 1.00 79.50 286 ASP A O 1
ATOM 2273 N N . GLY A 1 287 ? 25.408 2.328 -19.611 1.00 78.69 287 GLY A N 1
ATOM 2274 C CA . GLY A 1 287 ? 25.399 0.863 -19.738 1.00 78.69 287 GLY A CA 1
ATOM 2275 C C . GLY A 1 287 ? 24.460 0.121 -18.775 1.00 78.69 287 GLY A C 1
ATOM 2276 O O . GLY A 1 287 ? 24.289 -1.091 -18.886 1.00 78.69 287 GLY A O 1
ATOM 2277 N N . ASP A 1 288 ? 23.827 0.830 -17.840 1.00 84.81 288 ASP A N 1
ATOM 2278 C CA . ASP A 1 288 ? 23.192 0.208 -16.677 1.00 84.81 288 ASP A CA 1
ATOM 2279 C C . ASP A 1 288 ? 21.734 -0.217 -16.844 1.00 84.81 288 ASP A C 1
ATOM 2281 O O . ASP A 1 288 ? 21.287 -1.116 -16.126 1.00 84.81 288 ASP A O 1
ATOM 2285 N N . VAL A 1 289 ? 20.990 0.441 -17.734 1.00 94.75 289 VAL A N 1
ATOM 2286 C CA . VAL A 1 289 ? 19.541 0.278 -17.882 1.00 94.75 289 VAL A CA 1
ATOM 2287 C C . VAL A 1 289 ? 19.216 -0.120 -19.311 1.00 94.75 289 VAL A C 1
ATOM 2289 O O . VAL A 1 289 ? 19.522 0.613 -20.250 1.00 94.75 289 VAL A O 1
ATOM 2292 N N . VAL A 1 290 ? 18.524 -1.241 -19.486 1.00 95.81 290 VAL A N 1
ATOM 2293 C CA . VAL A 1 290 ? 17.963 -1.631 -20.779 1.00 95.81 290 VAL A CA 1
ATOM 2294 C C . VAL A 1 290 ? 16.550 -1.079 -20.916 1.00 95.81 290 VAL A C 1
ATOM 2296 O O . VAL A 1 290 ? 15.717 -1.202 -20.022 1.00 95.81 290 VAL A O 1
ATOM 2299 N N . ILE A 1 291 ? 16.276 -0.450 -22.052 1.00 96.56 291 ILE A N 1
ATOM 2300 C CA . ILE A 1 291 ? 14.980 0.104 -22.418 1.00 96.56 291 ILE A CA 1
ATOM 2301 C C . ILE A 1 291 ? 14.479 -0.680 -23.622 1.00 96.56 291 ILE A C 1
ATOM 2303 O O . ILE A 1 291 ? 15.101 -0.671 -24.682 1.00 96.56 291 ILE A O 1
ATOM 2307 N N . VAL A 1 292 ? 13.331 -1.326 -23.470 1.00 97.19 292 VAL A N 1
ATOM 2308 C CA . VAL A 1 292 ? 12.682 -2.126 -24.506 1.00 97.19 292 VAL A CA 1
ATOM 2309 C C . VAL A 1 292 ? 11.374 -1.458 -24.911 1.00 97.19 292 VAL A C 1
ATOM 2311 O O . VAL A 1 292 ? 10.544 -1.112 -24.072 1.00 97.19 292 VAL A O 1
ATOM 2314 N N . ARG A 1 293 ? 11.175 -1.282 -26.213 1.00 97.31 293 ARG A N 1
ATOM 2315 C CA . ARG A 1 293 ? 9.923 -0.859 -26.835 1.00 97.31 293 ARG A CA 1
ATOM 2316 C C . ARG A 1 293 ? 9.303 -2.051 -27.549 1.00 97.31 293 ARG A C 1
ATOM 2318 O O . ARG A 1 293 ? 9.905 -2.616 -28.454 1.00 97.31 293 ARG A O 1
ATOM 2325 N N . TRP A 1 294 ? 8.080 -2.397 -27.171 1.00 97.38 294 TRP A N 1
ATOM 2326 C CA . TRP A 1 294 ? 7.341 -3.524 -27.731 1.00 97.38 294 TRP A CA 1
ATOM 2327 C C . TRP A 1 294 ? 5.999 -3.068 -28.307 1.00 97.38 294 TRP A C 1
ATOM 2329 O O . TRP A 1 294 ? 5.285 -2.265 -27.699 1.00 97.38 294 TRP A O 1
ATOM 2339 N N . GLN A 1 295 ? 5.669 -3.554 -29.503 1.00 96.88 295 GLN A N 1
ATOM 2340 C CA . GLN A 1 295 ? 4.415 -3.259 -30.190 1.00 96.88 295 GLN A CA 1
ATOM 2341 C C . GLN A 1 295 ? 3.383 -4.356 -29.902 1.00 96.88 295 GLN A C 1
ATOM 2343 O O . GLN A 1 295 ? 3.388 -5.402 -30.548 1.00 96.88 295 GLN A O 1
ATOM 2348 N N . ASP A 1 296 ? 2.465 -4.096 -28.973 1.00 94.19 296 ASP A N 1
ATOM 2349 C CA . ASP A 1 296 ? 1.252 -4.897 -28.774 1.00 94.19 296 ASP A CA 1
ATOM 2350 C C . ASP A 1 296 ? 0.074 -4.260 -29.554 1.00 94.19 296 ASP A C 1
ATOM 2352 O O . ASP A 1 296 ? 0.282 -3.747 -30.658 1.00 94.19 296 ASP A O 1
ATOM 2356 N N . ASN A 1 297 ? -1.155 -4.224 -29.014 1.00 93.12 297 ASN A N 1
ATOM 2357 C CA . ASN A 1 297 ? -2.206 -3.334 -29.543 1.00 93.12 297 ASN A CA 1
ATOM 2358 C C . ASN A 1 297 ? -1.757 -1.862 -29.462 1.00 93.12 297 ASN A C 1
ATOM 2360 O O . ASN A 1 297 ? -1.978 -1.069 -30.376 1.00 93.12 297 ASN A O 1
ATOM 2364 N N . GLY A 1 298 ? -1.056 -1.516 -28.379 1.00 93.44 298 GLY A N 1
ATOM 2365 C CA . GLY A 1 298 ? -0.367 -0.246 -28.192 1.00 93.44 298 GLY A CA 1
ATOM 2366 C C . GLY A 1 298 ? 1.142 -0.429 -28.060 1.00 93.44 298 GLY A C 1
ATOM 2367 O O . GLY A 1 298 ? 1.642 -1.534 -27.861 1.00 93.44 298 GLY A O 1
ATOM 2368 N N . ILE A 1 299 ? 1.873 0.681 -28.147 1.00 95.06 299 ILE A N 1
ATOM 2369 C CA . ILE A 1 299 ? 3.308 0.690 -27.855 1.00 95.06 299 ILE A CA 1
ATOM 2370 C C . ILE A 1 299 ? 3.498 0.699 -26.346 1.00 95.06 299 ILE A C 1
ATOM 2372 O O . ILE A 1 299 ? 2.995 1.595 -25.665 1.00 95.06 299 ILE A O 1
ATOM 2376 N N . VAL A 1 300 ? 4.288 -0.248 -25.857 1.00 94.94 300 VAL A N 1
ATOM 2377 C CA . VAL A 1 300 ? 4.716 -0.332 -24.464 1.00 94.94 300 VAL A CA 1
ATOM 2378 C C . VAL A 1 300 ? 6.216 -0.069 -24.421 1.00 94.94 300 VAL A C 1
ATOM 2380 O O . VAL A 1 300 ? 6.964 -0.655 -25.199 1.00 94.94 300 VAL A O 1
ATOM 2383 N N . ASN A 1 301 ? 6.663 0.829 -23.539 1.00 96.06 301 ASN A N 1
ATOM 2384 C CA . ASN A 1 301 ? 8.084 0.929 -23.204 1.00 96.06 301 ASN A CA 1
ATOM 2385 C C . ASN A 1 301 ? 8.283 0.380 -21.800 1.00 96.06 301 ASN A C 1
ATOM 2387 O O . ASN A 1 301 ? 7.509 0.711 -20.898 1.00 96.06 301 ASN A O 1
ATOM 2391 N N . ILE A 1 302 ? 9.341 -0.391 -21.619 1.00 96.94 302 ILE A N 1
ATOM 2392 C CA . ILE A 1 302 ? 9.755 -0.959 -20.343 1.00 96.94 302 ILE A CA 1
ATOM 2393 C C . ILE A 1 302 ? 11.224 -0.617 -20.156 1.00 96.94 302 ILE A C 1
ATOM 2395 O O . ILE A 1 302 ? 11.985 -0.629 -21.120 1.00 96.94 302 ILE A O 1
ATOM 2399 N N . ALA A 1 303 ? 11.603 -0.259 -18.938 1.00 96.56 303 ALA A N 1
ATOM 2400 C CA . ALA A 1 303 ? 12.993 -0.089 -18.557 1.00 96.56 303 ALA A CA 1
ATOM 2401 C C . ALA A 1 303 ? 13.314 -1.048 -17.412 1.00 96.56 303 ALA A C 1
ATOM 2403 O O . ALA A 1 303 ? 12.480 -1.237 -16.523 1.00 96.56 303 ALA A O 1
ATOM 2404 N N . SER A 1 304 ? 14.500 -1.645 -17.447 1.00 97.12 304 SER A N 1
ATOM 2405 C CA . SER A 1 304 ? 14.930 -2.619 -16.450 1.00 97.12 304 SER A CA 1
ATOM 2406 C C . SER A 1 304 ? 16.434 -2.552 -16.193 1.00 97.12 304 SER A C 1
ATOM 2408 O O . SER A 1 304 ? 17.210 -2.186 -17.077 1.00 97.12 304 SER A O 1
ATOM 2410 N N . THR A 1 305 ? 16.842 -2.910 -14.978 1.00 96.75 305 THR A N 1
ATOM 2411 C CA . THR A 1 305 ? 18.235 -3.232 -14.618 1.00 96.75 305 THR A CA 1
ATOM 2412 C C . THR A 1 305 ? 18.460 -4.732 -14.413 1.00 96.75 305 THR A C 1
ATOM 2414 O O . THR A 1 305 ? 19.572 -5.126 -14.069 1.00 96.75 305 THR A O 1
ATOM 2417 N N . ARG A 1 306 ? 17.425 -5.561 -14.613 1.00 93.69 306 ARG A N 1
ATOM 2418 C CA . ARG A 1 306 ? 17.451 -7.019 -14.428 1.00 93.69 306 ARG A CA 1
ATOM 2419 C C . ARG A 1 306 ? 17.565 -7.756 -15.762 1.00 93.69 306 ARG A C 1
ATOM 2421 O O . ARG A 1 306 ? 18.590 -8.375 -16.023 1.00 93.69 306 ARG A O 1
ATOM 2428 N N . VAL A 1 307 ? 16.543 -7.649 -16.615 1.00 93.38 307 VAL A N 1
ATOM 2429 C CA . VAL A 1 307 ? 16.474 -8.326 -17.922 1.00 93.38 307 VAL A CA 1
ATOM 2430 C C . VAL A 1 307 ? 16.027 -7.377 -19.030 1.00 93.38 307 VAL A C 1
ATOM 2432 O O . VAL A 1 307 ? 15.330 -6.391 -18.803 1.00 93.38 307 VAL A O 1
ATOM 2435 N N . GLY A 1 308 ? 16.440 -7.671 -20.261 1.00 94.06 308 GLY A N 1
ATOM 2436 C CA . GLY A 1 308 ? 16.114 -6.882 -21.449 1.00 94.06 308 GLY A CA 1
ATOM 2437 C C . GLY A 1 308 ? 15.244 -7.638 -22.442 1.00 94.06 308 GLY A C 1
ATOM 2438 O O . GLY A 1 308 ? 14.212 -8.211 -22.107 1.00 94.06 308 GLY A O 1
ATOM 2439 N N . VAL A 1 309 ? 15.658 -7.633 -23.711 1.00 95.19 309 VAL A N 1
ATOM 2440 C CA . VAL A 1 309 ? 14.951 -8.391 -24.755 1.00 95.19 309 VAL A CA 1
ATOM 2441 C C . VAL A 1 309 ? 14.988 -9.891 -24.472 1.00 95.19 309 VAL A C 1
ATOM 2443 O O . VAL A 1 309 ? 13.957 -10.541 -24.641 1.00 95.19 309 VAL A O 1
ATOM 2446 N N . GLY A 1 310 ? 16.149 -10.395 -24.041 1.00 92.62 310 GLY A N 1
ATOM 2447 C CA . GLY A 1 310 ? 16.315 -11.757 -23.543 1.00 92.62 310 GLY A CA 1
ATOM 2448 C C . GLY A 1 310 ? 15.830 -12.852 -24.495 1.00 92.62 310 GLY A C 1
ATOM 2449 O O . GLY A 1 310 ? 15.824 -12.676 -25.723 1.00 92.62 310 GLY A O 1
ATOM 2450 N N . GLU A 1 311 ? 15.410 -13.981 -23.923 1.00 93.50 311 GLU A N 1
ATOM 2451 C CA . GLU A 1 311 ? 14.755 -15.054 -24.672 1.00 93.50 311 GLU A CA 1
ATOM 2452 C C . GLU A 1 311 ? 13.316 -14.653 -25.036 1.00 93.50 311 GLU A C 1
ATOM 2454 O O . GLU A 1 311 ? 12.447 -14.446 -24.187 1.00 93.50 311 GLU A O 1
ATOM 2459 N N . LYS A 1 312 ? 13.038 -14.559 -26.339 1.00 95.19 312 LYS A N 1
ATOM 2460 C CA . LYS A 1 312 ? 11.713 -14.181 -26.839 1.00 95.19 312 LYS A CA 1
ATOM 2461 C C . LYS A 1 312 ? 10.785 -15.388 -26.814 1.00 95.19 312 LYS A C 1
ATOM 2463 O O . LYS A 1 312 ? 11.075 -16.386 -27.471 1.00 95.19 312 LYS A O 1
ATOM 2468 N N . LYS A 1 313 ? 9.620 -15.263 -26.178 1.00 95.44 313 LYS A N 1
ATOM 2469 C CA . LYS A 1 313 ? 8.593 -16.320 -26.168 1.00 95.44 313 LYS A CA 1
ATOM 2470 C C . LYS A 1 313 ? 7.381 -15.922 -27.001 1.00 95.44 313 LYS A C 1
ATOM 2472 O O . LYS A 1 313 ? 7.053 -14.740 -27.117 1.00 95.44 313 LYS A O 1
ATOM 2477 N N . MET A 1 314 ? 6.723 -16.909 -27.604 1.00 96.06 314 MET A N 1
ATOM 2478 C CA . MET A 1 314 ? 5.434 -16.696 -28.264 1.00 96.06 314 MET A CA 1
ATOM 2479 C C . MET A 1 314 ? 4.345 -16.608 -27.198 1.00 96.06 314 MET A C 1
ATOM 2481 O O . MET A 1 314 ? 4.233 -17.485 -26.344 1.00 96.06 314 MET A O 1
ATOM 2485 N N . VAL A 1 315 ? 3.551 -15.539 -27.234 1.00 95.25 315 VAL A N 1
ATOM 2486 C CA . VAL A 1 315 ? 2.437 -15.325 -26.303 1.00 95.25 315 VAL A CA 1
ATOM 2487 C C . VAL A 1 315 ? 1.134 -15.123 -27.053 1.00 95.25 315 VAL A C 1
ATOM 2489 O O . VAL A 1 315 ? 1.073 -14.410 -28.057 1.00 95.25 315 VAL A O 1
ATOM 2492 N N . LYS A 1 316 ? 0.066 -15.716 -26.522 1.00 96.12 316 LYS A N 1
ATOM 2493 C CA . LYS A 1 316 ? -1.290 -15.562 -27.043 1.00 96.12 316 LYS A CA 1
ATOM 2494 C C . LYS A 1 316 ? -1.892 -14.244 -26.551 1.00 96.12 316 LYS A C 1
ATOM 2496 O O . LYS A 1 316 ? -2.066 -14.050 -25.349 1.00 96.12 316 LYS A O 1
ATOM 2501 N N . ARG A 1 317 ? -2.218 -13.326 -27.466 1.00 94.25 317 ARG A N 1
ATOM 2502 C CA . ARG A 1 317 ? -2.727 -11.978 -27.145 1.00 94.25 317 ARG A CA 1
ATOM 2503 C C . ARG A 1 317 ? -3.946 -11.616 -27.986 1.00 94.25 317 ARG A C 1
ATOM 2505 O O . ARG A 1 317 ? -3.980 -11.866 -29.189 1.00 94.25 317 ARG A O 1
ATOM 2512 N N . TRP A 1 318 ? -4.927 -10.961 -27.369 1.00 95.12 318 TRP A N 1
ATOM 2513 C CA . TRP A 1 318 ? -6.114 -10.449 -28.060 1.00 95.12 318 TRP A CA 1
ATOM 2514 C C . TRP A 1 318 ? -5.759 -9.322 -29.032 1.00 95.12 318 TRP A C 1
ATOM 2516 O O . TRP A 1 318 ? -5.216 -8.299 -28.619 1.00 95.12 318 TRP A O 1
ATOM 2526 N N . SER A 1 319 ? -6.038 -9.494 -30.321 1.00 93.62 319 SER A N 1
ATOM 2527 C CA . SER A 1 319 ? -5.891 -8.456 -31.343 1.00 93.62 319 SER A CA 1
ATOM 2528 C C . SER A 1 319 ? -7.178 -7.661 -31.489 1.00 93.62 319 SER A C 1
ATOM 2530 O O . SER A 1 319 ? -8.184 -8.205 -31.927 1.00 93.62 319 SER A O 1
ATOM 2532 N N . GLU A 1 320 ? -7.140 -6.359 -31.206 1.00 90.56 320 GLU A N 1
ATOM 2533 C CA . GLU A 1 320 ? -8.288 -5.474 -31.463 1.00 90.56 320 GLU A CA 1
ATOM 2534 C C . GLU A 1 320 ? -8.598 -5.350 -32.961 1.00 90.56 320 GLU A C 1
ATOM 2536 O O . GLU A 1 320 ? -9.764 -5.333 -33.347 1.00 90.56 320 GLU A O 1
ATOM 2541 N N . ALA A 1 321 ? -7.562 -5.329 -33.806 1.00 90.31 321 ALA A N 1
ATOM 2542 C CA . ALA A 1 321 ? -7.710 -5.211 -35.256 1.00 90.31 321 ALA A CA 1
ATOM 2543 C C . ALA A 1 321 ? -8.371 -6.447 -35.886 1.00 90.31 321 ALA A C 1
ATOM 2545 O O . ALA A 1 321 ? -9.224 -6.305 -36.756 1.00 90.31 321 ALA A O 1
ATOM 2546 N N . LYS A 1 322 ? -7.989 -7.652 -35.440 1.00 91.94 322 LYS A N 1
ATOM 2547 C CA . LYS A 1 322 ? -8.534 -8.914 -35.968 1.00 91.94 322 LYS A CA 1
ATOM 2548 C C . LYS A 1 322 ? -9.716 -9.470 -35.169 1.00 91.94 322 LYS A C 1
ATOM 2550 O O . LYS A 1 322 ? -10.379 -10.381 -35.640 1.00 91.94 322 LYS A O 1
ATOM 2555 N N . LYS A 1 323 ? -9.979 -8.935 -33.971 1.00 94.56 323 LYS A N 1
ATOM 2556 C CA . LYS A 1 323 ? -10.979 -9.442 -33.012 1.00 94.56 323 LYS A CA 1
ATOM 2557 C C . LYS A 1 323 ? -10.806 -10.933 -32.686 1.00 94.56 323 LYS A C 1
ATOM 2559 O O . LYS A 1 323 ? -11.779 -11.658 -32.501 1.00 94.56 323 LYS A O 1
ATOM 2564 N N . GLU A 1 324 ? -9.558 -11.380 -32.598 1.00 95.06 324 GLU A N 1
ATOM 2565 C CA . GLU A 1 324 ? -9.197 -12.759 -32.267 1.00 95.06 324 GLU A CA 1
ATOM 2566 C C . GLU A 1 324 ? -7.899 -12.806 -31.454 1.00 95.06 324 GLU A C 1
ATOM 2568 O O . GLU A 1 324 ? -7.155 -11.823 -31.365 1.00 95.06 324 GLU A O 1
ATOM 2573 N N . HIS A 1 325 ? -7.599 -13.962 -30.864 1.00 95.12 325 HIS A N 1
ATOM 2574 C CA . HIS A 1 325 ? -6.300 -14.188 -30.240 1.00 95.12 325 HIS A CA 1
ATOM 2575 C C . HIS A 1 325 ? -5.272 -14.595 -31.291 1.00 95.12 325 HIS A C 1
ATOM 2577 O O . HIS A 1 325 ? -5.486 -15.560 -32.015 1.00 95.12 325 HIS A O 1
ATOM 2583 N N . ILE A 1 326 ? -4.132 -13.911 -31.302 1.00 94.56 326 ILE A N 1
ATOM 2584 C CA . ILE A 1 326 ? -2.991 -14.243 -32.156 1.00 94.56 326 ILE A CA 1
ATOM 2585 C C . ILE A 1 326 ? -1.763 -14.540 -31.303 1.00 94.56 326 ILE A C 1
ATOM 2587 O O . ILE A 1 326 ? -1.676 -14.086 -30.158 1.00 94.56 326 ILE A O 1
ATOM 2591 N N . GLU A 1 327 ? -0.801 -15.256 -31.869 1.00 96.38 327 GLU A N 1
ATOM 2592 C CA . GLU A 1 327 ? 0.503 -15.445 -31.244 1.00 96.38 327 GLU A CA 1
ATOM 2593 C C . GLU A 1 327 ? 1.494 -14.401 -31.749 1.00 96.38 327 GLU A C 1
ATOM 2595 O O . GLU A 1 327 ? 1.618 -14.166 -32.952 1.00 96.38 327 GLU A O 1
ATOM 2600 N N . ILE A 1 328 ? 2.193 -13.755 -30.820 1.00 95.38 328 ILE A N 1
ATOM 2601 C CA . ILE A 1 328 ? 3.216 -12.755 -31.133 1.00 95.38 328 ILE A CA 1
ATOM 2602 C C . ILE A 1 328 ? 4.463 -12.991 -30.290 1.00 95.38 328 ILE A C 1
ATOM 2604 O O . ILE A 1 328 ? 4.378 -13.496 -29.171 1.00 95.38 328 ILE A O 1
ATOM 2608 N N . LYS A 1 329 ? 5.624 -12.590 -30.816 1.00 96.19 329 LYS A N 1
ATOM 2609 C CA . LYS A 1 329 ? 6.884 -12.617 -30.067 1.00 96.19 329 LYS A CA 1
ATOM 2610 C C . LYS A 1 329 ? 6.854 -11.572 -28.948 1.00 96.19 329 LYS A C 1
ATOM 2612 O O . LYS A 1 329 ? 6.527 -10.408 -29.191 1.00 96.19 329 LYS A O 1
ATOM 2617 N N . CYS A 1 330 ? 7.227 -11.994 -27.747 1.00 96.50 330 CYS A N 1
ATOM 2618 C CA . CYS A 1 330 ? 7.277 -11.189 -26.533 1.00 96.50 330 CYS A CA 1
ATOM 2619 C C . CYS A 1 330 ? 8.699 -11.207 -25.964 1.00 96.50 330 CYS A C 1
ATOM 2621 O O . CYS A 1 330 ? 9.251 -12.299 -25.818 1.00 96.50 330 CYS A O 1
ATOM 2623 N N . PRO A 1 331 ? 9.309 -10.046 -25.674 1.00 97.19 331 PRO A N 1
ATOM 2624 C CA . PRO A 1 331 ? 10.610 -10.000 -25.017 1.00 97.19 331 PRO A CA 1
ATOM 2625 C C . PRO A 1 331 ? 10.501 -10.441 -23.552 1.00 97.19 331 PRO A C 1
ATOM 2627 O O . PRO A 1 331 ? 9.445 -10.289 -22.937 1.00 97.19 331 PRO A O 1
ATOM 2630 N N . GLU A 1 332 ? 11.604 -10.936 -22.999 1.00 96.38 332 GLU A N 1
ATOM 2631 C CA . GLU A 1 332 ? 11.685 -11.490 -21.642 1.00 96.38 332 GLU A CA 1
ATOM 2632 C C . GLU A 1 332 ? 11.237 -10.494 -20.566 1.00 96.38 332 GLU A C 1
ATOM 2634 O O . GLU A 1 332 ? 10.416 -10.839 -19.727 1.00 96.38 332 GLU A O 1
ATOM 2639 N N . VAL A 1 333 ? 11.641 -9.222 -20.668 1.00 95.75 333 VAL A N 1
ATOM 2640 C CA . VAL A 1 333 ? 11.249 -8.160 -19.717 1.00 95.75 333 VAL A CA 1
ATOM 2641 C C . VAL A 1 333 ? 9.740 -7.874 -19.643 1.00 95.75 333 VAL A C 1
ATOM 2643 O O . VAL A 1 333 ? 9.288 -7.178 -18.743 1.00 95.75 333 VAL A O 1
ATOM 2646 N N . VAL A 1 334 ? 8.943 -8.338 -20.612 1.00 93.88 334 VAL A N 1
ATOM 2647 C CA . VAL A 1 334 ? 7.469 -8.228 -20.557 1.00 93.88 334 VAL A CA 1
ATOM 2648 C C . VAL A 1 334 ? 6.846 -9.428 -19.829 1.0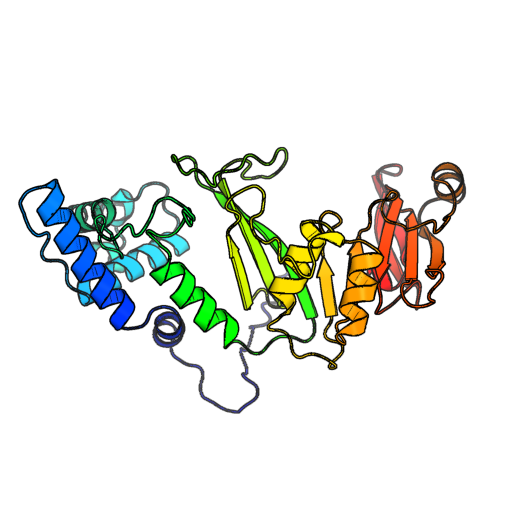0 93.88 334 VAL A C 1
ATOM 2650 O O . VAL A 1 334 ? 5.684 -9.363 -19.437 1.00 93.88 334 VAL A O 1
ATOM 2653 N N . LEU A 1 335 ? 7.575 -10.541 -19.731 1.00 91.06 335 LEU A N 1
ATOM 2654 C CA . LEU A 1 335 ? 7.098 -11.807 -19.173 1.00 91.06 335 LEU A CA 1
ATOM 2655 C C . LEU A 1 335 ? 7.373 -11.942 -17.672 1.00 91.06 335 LEU A C 1
ATOM 2657 O O . LEU A 1 335 ? 6.718 -12.771 -17.042 1.00 91.06 335 LEU A O 1
ATOM 2661 N N . GLU A 1 336 ? 8.328 -11.170 -17.147 1.00 81.75 336 GLU A N 1
ATOM 2662 C CA . GLU A 1 336 ? 8.544 -10.966 -15.706 1.00 81.75 336 GLU A CA 1
ATOM 2663 C C . GLU A 1 336 ? 7.428 -10.126 -15.070 1.00 81.75 336 GLU A C 1
ATOM 2665 O O . GLU A 1 336 ? 6.939 -10.524 -13.991 1.00 81.75 336 GLU A O 1
#

Radius of gyration: 24.77 Å; chains: 1; bounding box: 60×50×71 Å

Secondary structure (DSSP, 8-state):
------------TT-PPPPPHHHHHHTTS-HHHHHHHHHHHHHHHHHHHSS-----HHHHHHHHHHHHHHHHH--SSGGGGGSGGG--HHHHTTS-HHHHHHHHHH--SS-TT----TTS--TTGGGHHHHHHHHHHHHTSPPPSEEEEEEEEEE--S--TTEEE-TTSSS-EEEEEEEEEETTS-EEEEEE--STTTT--TTTGGG-HHHHHHHHHTTTSPTTS-EEEEE-TTT--HHHHHHHHHTTEEEEEE--GGGSTT-----HHHHHHH-TT-EEEEE-TTS--EEEEEESSSEEEEEESS--S-S-EEEEEEETTTTEEEEEEE-HHHH-